Protein AF-0000000087626756 (afdb_homodimer)

Nearest PDB structures (foldseek):
  4aqb-assembly1_A-2  TM=9.350E-01  e=3.291E-19  Homo sapiens
  3dem-assembly1_A  TM=9.310E-01  e=1.906E-18  Homo sapiens
  1szb-assembly1_B  TM=9.102E-01  e=3.077E-18  Homo sapiens
  5ckm-assembly1_A-2  TM=9.139E-01  e=3.034E-17  Rattus norvegicus
  4lmf-assembly1_A  TM=8.811E-01  e=3.753E-17  Homo sapiens

Organism: Neolamprologus brichardi (NCBI:txid32507)

Structure (mmCIF, N/CA/C/O backbone):
data_AF-0000000087626756-model_v1
#
loop_
_entity.id
_entity.type
_entity.pdbx_description
1 polymer 'CUB domain-containing protein'
#
loop_
_atom_site.group_PDB
_atom_site.id
_ato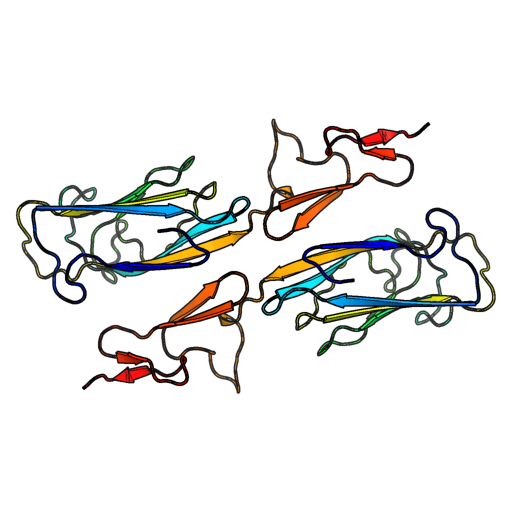m_site.type_symbol
_atom_site.label_atom_id
_atom_site.label_alt_id
_atom_site.label_comp_id
_atom_site.label_asym_id
_atom_site.label_entity_id
_atom_site.label_seq_id
_atom_site.pdbx_PDB_ins_code
_atom_site.Cartn_x
_atom_site.Cartn_y
_atom_site.Cartn_z
_atom_site.occupancy
_atom_site.B_iso_or_equiv
_atom_site.auth_seq_id
_atom_site.auth_comp_id
_atom_site.auth_asym_id
_atom_site.auth_atom_id
_atom_site.pdbx_PDB_model_num
ATOM 1 N N . MET A 1 1 ? 14.625 -13.992 -8.992 1 93.94 1 MET A N 1
ATOM 2 C CA . MET A 1 1 ? 13.867 -12.883 -9.57 1 93.94 1 MET A CA 1
ATOM 3 C C . MET A 1 1 ? 13.789 -11.711 -8.594 1 93.94 1 MET A C 1
ATOM 5 O O . MET A 1 1 ? 13.32 -11.867 -7.465 1 93.94 1 MET A O 1
ATOM 9 N N . THR A 1 2 ? 14.336 -10.602 -9.008 1 92.44 2 THR A N 1
ATOM 10 C CA . THR A 1 2 ? 14.406 -9.43 -8.141 1 92.44 2 THR A CA 1
ATOM 11 C C . THR A 1 2 ? 13.703 -8.234 -8.789 1 92.44 2 THR A C 1
ATOM 13 O O . THR A 1 2 ? 13.969 -7.914 -9.953 1 92.44 2 THR A O 1
ATOM 16 N N . GLY A 1 3 ? 12.766 -7.699 -8.047 1 93.06 3 GLY A N 1
ATOM 17 C CA . GLY A 1 3 ? 12.094 -6.523 -8.57 1 93.06 3 GLY A CA 1
ATOM 18 C C . GLY A 1 3 ? 10.766 -6.246 -7.895 1 93.06 3 GLY A C 1
ATOM 19 O O . GLY A 1 3 ? 10.359 -6.977 -6.988 1 93.06 3 GLY A O 1
ATOM 20 N N . LEU A 1 4 ? 10.086 -5.172 -8.359 1 93.81 4 LEU A N 1
ATOM 21 C CA . LEU A 1 4 ? 8.82 -4.75 -7.77 1 93.81 4 LEU A CA 1
ATOM 22 C C . LEU A 1 4 ? 7.691 -5.684 -8.18 1 93.81 4 LEU A C 1
ATOM 24 O O . LEU A 1 4 ? 6.672 -5.77 -7.488 1 93.81 4 LEU A O 1
ATOM 28 N N . TYR A 1 5 ? 7.922 -6.254 -9.367 1 96 5 TYR A N 1
ATOM 29 C CA . TYR A 1 5 ? 6.914 -7.176 -9.883 1 96 5 TYR A CA 1
ATOM 30 C C . TYR A 1 5 ? 7.516 -8.125 -10.914 1 96 5 TYR A C 1
ATOM 32 O O . TYR A 1 5 ? 8.633 -7.898 -11.391 1 96 5 TYR A O 1
ATOM 40 N N . GLY A 1 6 ? 6.758 -9.172 -11.18 1 96.12 6 GLY A N 1
ATOM 41 C CA . GLY A 1 6 ? 7.227 -10.117 -12.18 1 96.12 6 GLY A CA 1
ATOM 42 C C . GLY A 1 6 ? 6.258 -11.258 -12.422 1 96.12 6 GLY A C 1
ATOM 43 O O . GLY A 1 6 ? 5.176 -11.297 -11.828 1 96.12 6 GLY A O 1
ATOM 44 N N . THR A 1 7 ? 6.648 -12.086 -13.422 1 96.25 7 THR A N 1
ATOM 45 C CA . THR A 1 7 ? 5.836 -13.234 -13.805 1 96.25 7 THR A CA 1
ATOM 46 C C . THR A 1 7 ? 6.715 -14.445 -14.086 1 96.25 7 THR A C 1
ATOM 48 O O . THR A 1 7 ? 7.895 -14.305 -14.414 1 96.25 7 THR A O 1
ATOM 51 N N . PHE A 1 8 ? 6.18 -15.609 -13.836 1 97.5 8 PHE A N 1
ATOM 52 C CA . PHE A 1 8 ? 6.836 -16.844 -14.234 1 97.5 8 PHE A CA 1
ATOM 53 C C . PHE A 1 8 ? 5.809 -17.938 -14.492 1 97.5 8 PHE A C 1
ATOM 55 O O . PHE A 1 8 ? 4.652 -17.828 -14.07 1 97.5 8 PHE A O 1
ATOM 62 N N . THR A 1 9 ? 6.246 -18.969 -15.211 1 97.56 9 THR A N 1
ATOM 63 C CA . THR A 1 9 ? 5.355 -20.062 -15.594 1 97.56 9 THR A CA 1
ATOM 64 C C . THR A 1 9 ? 6.051 -21.406 -15.438 1 97.56 9 THR A C 1
ATOM 66 O O . THR A 1 9 ? 7.27 -21.469 -15.273 1 97.56 9 THR A O 1
ATOM 69 N N . SER A 1 10 ? 5.207 -22.453 -15.414 1 97.88 10 SER A N 1
ATOM 70 C CA . SER A 1 10 ? 5.793 -23.781 -15.508 1 97.88 10 SER A CA 1
ATOM 71 C C . SER A 1 10 ? 6.543 -23.969 -16.828 1 97.88 10 SER A C 1
ATOM 73 O O . SER A 1 10 ? 6.273 -23.266 -17.797 1 97.88 10 SER A O 1
ATOM 75 N N . PRO A 1 11 ? 7.461 -24.922 -16.797 1 97.5 11 PRO A N 1
ATOM 76 C CA . PRO A 1 11 ? 8.164 -25.203 -18.047 1 97.5 11 PRO A CA 1
ATOM 77 C C . PRO A 1 11 ? 7.223 -25.578 -19.188 1 97.5 11 PRO A C 1
ATOM 79 O O . PRO A 1 11 ? 6.293 -26.359 -19 1 97.5 11 PRO A O 1
ATOM 82 N N . ASN A 1 12 ? 7.391 -24.938 -20.438 1 96.56 12 ASN A N 1
ATOM 83 C CA . ASN A 1 12 ? 6.676 -25.234 -21.672 1 96.56 12 ASN A CA 1
ATOM 84 C C . ASN A 1 12 ? 5.285 -24.609 -21.672 1 96.56 12 ASN A C 1
ATOM 86 O O . ASN A 1 12 ? 4.543 -24.734 -22.656 1 96.56 12 ASN A O 1
ATOM 90 N N . PHE A 1 13 ? 4.918 -23.953 -20.703 1 95.94 13 PHE A N 1
ATOM 91 C CA . PHE A 1 13 ? 3.613 -23.312 -20.672 1 95.94 13 PHE A CA 1
ATOM 92 C C . PHE A 1 13 ? 3.379 -22.516 -21.953 1 95.94 13 PHE A C 1
ATOM 94 O O . PHE A 1 13 ? 4.266 -21.797 -22.422 1 95.94 13 PHE A O 1
ATOM 101 N N . PRO A 1 14 ? 2.262 -22.578 -22.547 1 94.62 14 PRO A N 1
ATOM 102 C CA . PRO A 1 14 ? 0.996 -23.141 -22.078 1 94.62 14 PRO A CA 1
ATOM 103 C C . PRO A 1 14 ? 0.812 -24.609 -22.469 1 94.62 14 PRO A C 1
ATOM 105 O O . PRO A 1 14 ? -0.29 -25.141 -22.359 1 94.62 14 PRO A O 1
ATOM 108 N N . GLN A 1 15 ? 1.819 -25.188 -23.047 1 95.56 15 GLN A N 1
ATOM 109 C CA . GLN A 1 15 ? 1.793 -26.625 -23.281 1 95.56 15 GLN A CA 1
ATOM 110 C C . GLN A 1 15 ? 1.987 -27.391 -21.984 1 95.56 15 GLN A C 1
ATOM 112 O O . GLN A 1 15 ? 2.443 -26.844 -20.984 1 95.56 15 GLN A O 1
ATOM 117 N N . PRO A 1 16 ? 1.603 -28.656 -21.969 1 96.69 16 PRO A N 1
ATOM 118 C CA . PRO A 1 16 ? 1.783 -29.438 -20.75 1 96.69 16 PRO A CA 1
ATOM 119 C C . PRO A 1 16 ? 3.23 -29.453 -20.25 1 96.69 16 PRO A C 1
ATOM 121 O O . PRO A 1 16 ? 4.156 -29.516 -21.062 1 96.69 16 PRO A O 1
ATOM 124 N N . TYR A 1 17 ? 3.418 -29.375 -18.953 1 97.56 17 TYR A N 1
ATOM 125 C CA . TYR A 1 17 ? 4.762 -29.391 -18.375 1 97.56 17 TYR A CA 1
ATOM 126 C C . TYR A 1 17 ? 5.348 -30.797 -18.406 1 97.56 17 TYR A C 1
ATOM 128 O O . TYR A 1 17 ? 4.613 -31.781 -18.344 1 97.56 17 TYR A O 1
ATOM 136 N N . PRO A 1 18 ? 6.742 -30.859 -18.453 1 96.94 18 PRO A N 1
ATOM 137 C CA . PRO A 1 18 ? 7.387 -32.188 -18.547 1 96.94 18 PRO A CA 1
ATOM 138 C C . PRO A 1 18 ? 7.434 -32.906 -17.203 1 96.94 18 PRO A C 1
ATOM 140 O O . PRO A 1 18 ? 7.168 -32.281 -16.156 1 96.94 18 PRO A O 1
ATOM 143 N N . ASP A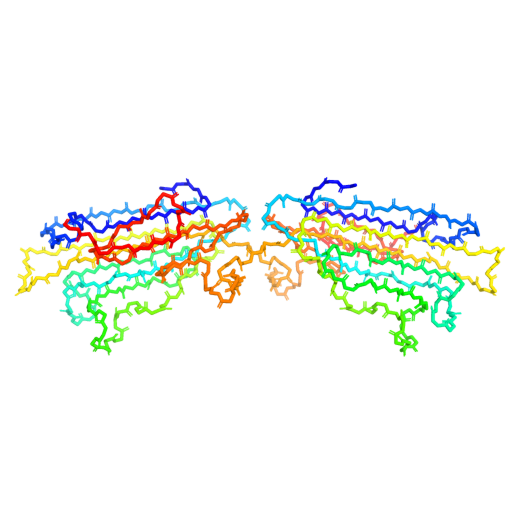 1 19 ? 7.812 -34.219 -17.234 1 96.44 19 ASP A N 1
ATOM 144 C CA . ASP A 1 19 ? 8.016 -35.031 -16.031 1 96.44 19 ASP A CA 1
ATOM 145 C C . ASP A 1 19 ? 9.391 -34.75 -15.422 1 96.44 19 ASP A C 1
ATOM 147 O O . ASP A 1 19 ? 10.266 -34.188 -16.078 1 96.44 19 ASP A O 1
ATOM 151 N N . ASN A 1 20 ? 9.5 -35.156 -14.164 1 97 20 ASN A N 1
ATOM 152 C CA . ASN A 1 20 ? 10.766 -35.156 -13.445 1 97 20 ASN A CA 1
ATOM 153 C C . ASN A 1 20 ? 11.383 -33.75 -13.43 1 97 20 ASN A C 1
ATOM 155 O O . ASN A 1 20 ? 12.555 -33.562 -13.781 1 97 20 ASN A O 1
ATOM 159 N N . GLN A 1 21 ? 10.578 -32.781 -13.148 1 97.5 21 GLN A N 1
ATOM 160 C CA . GLN A 1 21 ? 11.055 -31.406 -13.055 1 97.5 21 GLN A CA 1
ATOM 161 C C . GLN A 1 21 ? 11.273 -31 -11.602 1 97.5 21 GLN A C 1
ATOM 163 O O . GLN A 1 21 ? 10.57 -31.484 -10.703 1 97.5 21 GLN A O 1
ATOM 168 N N . HIS A 1 22 ? 12.234 -30.297 -11.32 1 98 22 HIS A N 1
ATOM 169 C CA . HIS A 1 22 ? 12.508 -29.562 -10.086 1 98 22 HIS A CA 1
ATOM 170 C C . HIS A 1 22 ? 13.016 -28.156 -10.375 1 98 22 HIS A C 1
ATOM 172 O O . HIS A 1 22 ? 14.188 -27.984 -10.719 1 98 22 HIS A O 1
ATOM 178 N N . VAL A 1 23 ? 12.188 -27.203 -10.242 1 98.38 23 VAL A N 1
ATOM 179 C CA . VAL A 1 23 ? 12.523 -25.812 -10.555 1 98.38 23 VAL A CA 1
ATOM 180 C C . VAL A 1 23 ? 12.219 -24.922 -9.352 1 98.38 23 VAL A C 1
ATOM 182 O O . VAL A 1 23 ? 11.188 -25.078 -8.695 1 98.38 23 VAL A O 1
ATOM 185 N N . VAL A 1 24 ? 13.062 -24 -9.07 1 98 24 VAL A N 1
ATOM 186 C CA . VAL A 1 24 ? 12.898 -23.109 -7.934 1 98 24 VAL A CA 1
ATOM 187 C C . VAL A 1 24 ? 12.969 -21.656 -8.406 1 98 24 VAL A C 1
ATOM 189 O O . VAL A 1 24 ? 13.859 -21.281 -9.172 1 98 24 VAL A O 1
ATOM 192 N N . TRP A 1 25 ? 11.992 -20.859 -8.039 1 98 25 TRP A N 1
ATOM 193 C CA . TRP A 1 25 ? 12.039 -19.406 -8.211 1 98 25 TRP A CA 1
ATOM 194 C C . TRP A 1 25 ? 12.227 -18.703 -6.871 1 98 25 TRP A C 1
ATOM 196 O O . TRP A 1 25 ? 11.398 -18.844 -5.969 1 98 25 TRP A O 1
ATOM 206 N N . ASN A 1 26 ? 13.273 -18.016 -6.742 1 97.56 26 ASN A N 1
ATOM 207 C CA . ASN A 1 2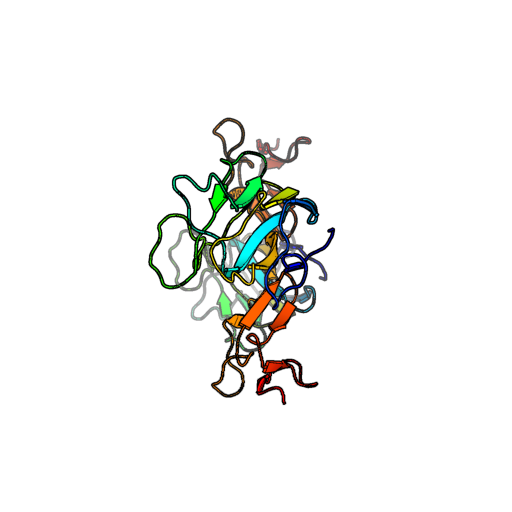6 ? 13.508 -17.188 -5.57 1 97.56 26 ASN A CA 1
ATOM 208 C C . ASN A 1 26 ? 13.156 -15.719 -5.848 1 97.56 26 ASN A C 1
ATOM 210 O O . ASN A 1 26 ? 13.812 -15.07 -6.66 1 97.56 26 ASN A O 1
ATOM 214 N N . ILE A 1 27 ? 12.148 -15.281 -5.121 1 97.56 27 ILE A N 1
ATOM 215 C CA . ILE A 1 27 ? 11.641 -13.93 -5.359 1 97.56 27 ILE A CA 1
ATOM 216 C C . ILE A 1 27 ? 12.133 -12.992 -4.262 1 97.56 27 ILE A C 1
ATOM 218 O O . ILE A 1 27 ? 12.031 -13.312 -3.074 1 97.56 27 ILE A O 1
ATOM 222 N N . THR A 1 28 ? 12.703 -11.891 -4.672 1 97 28 THR A N 1
ATOM 223 C CA . THR A 1 28 ? 13.141 -10.852 -3.744 1 97 28 THR A CA 1
ATOM 224 C C . THR A 1 28 ? 12.57 -9.492 -4.141 1 97 28 THR A C 1
ATOM 226 O O . THR A 1 28 ? 12.711 -9.062 -5.285 1 97 28 THR A O 1
ATOM 229 N N . VAL A 1 29 ? 11.883 -8.906 -3.201 1 96.62 29 VAL A N 1
ATOM 230 C CA . VAL A 1 29 ? 11.406 -7.535 -3.398 1 96.62 29 VAL A CA 1
ATOM 231 C C . VAL A 1 29 ? 12.172 -6.586 -2.479 1 96.62 29 VAL A C 1
ATOM 233 O O . VAL A 1 29 ? 12.984 -7.023 -1.661 1 96.62 29 VAL A O 1
ATOM 236 N N . PRO A 1 30 ? 12 -5.277 -2.619 1 95.06 30 PRO A N 1
ATOM 237 C CA . PRO A 1 30 ? 12.789 -4.332 -1.824 1 95.06 30 PRO A CA 1
ATOM 238 C C . PRO A 1 30 ? 12.516 -4.445 -0.327 1 95.06 30 PRO A C 1
ATOM 240 O O . PRO A 1 30 ? 11.422 -4.863 0.073 1 95.06 30 PRO A O 1
ATOM 243 N N . ASP A 1 31 ? 13.523 -4.031 0.401 1 94.88 31 ASP A N 1
ATOM 244 C CA . ASP A 1 31 ? 13.352 -3.996 1.85 1 94.88 31 ASP A CA 1
ATOM 245 C C . ASP A 1 31 ? 12.141 -3.145 2.238 1 94.88 31 ASP A C 1
ATOM 247 O O . ASP A 1 31 ? 11.867 -2.121 1.607 1 94.88 31 ASP A O 1
ATOM 251 N N . GLY A 1 32 ? 11.406 -3.557 3.33 1 94 32 GLY A N 1
ATOM 252 C CA . GLY A 1 32 ? 10.227 -2.834 3.762 1 94 32 GLY A CA 1
ATOM 253 C C . GLY A 1 32 ? 8.969 -3.26 3.027 1 94 32 GLY A C 1
ATOM 254 O O . GLY A 1 32 ? 7.887 -2.717 3.27 1 94 32 GLY A O 1
ATOM 255 N N . HIS A 1 33 ? 9.141 -4.211 2.123 1 95.81 33 HIS A N 1
ATOM 256 C CA . HIS A 1 33 ? 8.016 -4.758 1.369 1 95.81 33 HIS A CA 1
ATOM 257 C C . HIS A 1 33 ? 7.883 -6.258 1.594 1 95.81 33 HIS A C 1
ATOM 259 O O . HIS A 1 33 ? 8.805 -6.898 2.109 1 95.81 33 HIS A O 1
ATOM 265 N N . ARG A 1 34 ? 6.738 -6.684 1.229 1 95.31 34 ARG A N 1
ATOM 266 C CA . ARG A 1 34 ? 6.531 -8.125 1.199 1 95.31 34 ARG A CA 1
ATOM 267 C C . ARG A 1 34 ? 6.098 -8.594 -0.188 1 95.31 34 ARG A C 1
ATOM 269 O O . ARG A 1 34 ? 5.676 -7.777 -1.015 1 95.31 34 ARG A O 1
ATOM 276 N N . VAL A 1 35 ? 6.246 -9.875 -0.387 1 96.31 35 VAL A N 1
ATOM 277 C CA . VAL A 1 35 ? 5.91 -10.445 -1.684 1 96.31 35 VAL A CA 1
ATOM 278 C C . VAL A 1 35 ? 4.434 -10.844 -1.703 1 96.31 35 VAL A C 1
ATOM 280 O O . VAL A 1 35 ? 3.941 -11.477 -0.764 1 96.31 35 VAL A O 1
ATOM 283 N N . LYS A 1 36 ? 3.754 -10.414 -2.619 1 96.5 36 LYS A N 1
ATOM 284 C CA . LYS A 1 36 ? 2.398 -10.859 -2.934 1 96.5 36 LYS A CA 1
ATOM 285 C C . LYS A 1 36 ? 2.383 -11.758 -4.164 1 96.5 36 LYS A C 1
ATOM 287 O O . LYS A 1 36 ? 2.797 -11.344 -5.25 1 96.5 36 LYS A O 1
ATOM 292 N N . LEU A 1 37 ? 1.92 -12.961 -3.996 1 96.94 37 LEU A N 1
ATOM 293 C CA . LEU A 1 37 ? 1.947 -13.953 -5.066 1 96.94 37 LEU A CA 1
ATOM 294 C C . LEU A 1 37 ? 0.544 -14.469 -5.363 1 96.94 37 LEU A C 1
ATOM 296 O O . LEU A 1 37 ? -0.233 -14.734 -4.441 1 96.94 37 LEU A O 1
ATOM 300 N N . TYR A 1 38 ? 0.24 -14.648 -6.645 1 96.5 38 TYR A N 1
ATOM 301 C CA . TYR A 1 38 ? -1.032 -15.242 -7.039 1 96.5 38 TYR A CA 1
ATOM 302 C C . TYR A 1 38 ? -0.931 -15.883 -8.422 1 96.5 38 TYR A C 1
ATOM 304 O O . TYR A 1 38 ? 0.036 -15.648 -9.148 1 96.5 38 TYR A O 1
ATOM 312 N N . PHE A 1 39 ? -1.901 -16.734 -8.711 1 95.5 39 PHE A N 1
ATOM 313 C CA . PHE A 1 39 ? -1.891 -17.5 -9.961 1 95.5 39 PHE A CA 1
ATOM 314 C C . PHE A 1 39 ? -3.086 -17.125 -10.828 1 95.5 39 PHE A C 1
ATOM 316 O O . PHE A 1 39 ? -4.203 -16.969 -10.328 1 95.5 39 PHE A O 1
ATOM 323 N N . THR A 1 40 ? -2.803 -16.938 -12.125 1 93.44 40 THR A N 1
ATOM 324 C CA . THR A 1 40 ? -3.906 -16.656 -13.039 1 93.44 40 THR A CA 1
ATOM 325 C C . THR A 1 40 ? -4.309 -17.906 -13.812 1 93.44 40 THR A C 1
ATOM 327 O O . THR A 1 40 ? -5.375 -17.938 -14.43 1 93.44 40 THR A O 1
ATOM 330 N N . HIS A 1 41 ? -3.512 -18.844 -13.805 1 92.94 41 HIS A N 1
ATOM 331 C CA . HIS A 1 41 ? -3.764 -20.172 -14.383 1 92.94 41 HIS A CA 1
ATOM 332 C C . HIS A 1 41 ? -3.158 -21.266 -13.523 1 92.94 41 HIS A C 1
ATOM 334 O O . HIS A 1 41 ? -2.037 -21.141 -13.031 1 92.94 41 HIS A O 1
ATOM 340 N N . PHE A 1 42 ? -3.963 -22.344 -13.414 1 95.31 42 PHE A N 1
ATOM 341 C CA . PHE A 1 42 ? -3.447 -23.438 -12.594 1 95.31 42 PHE A CA 1
ATOM 342 C C . PHE A 1 42 ? -4.055 -24.766 -13.023 1 95.31 42 PHE A C 1
ATOM 344 O O . PHE A 1 42 ? -5.266 -24.969 -12.914 1 95.31 42 PHE A O 1
ATOM 351 N N . SER A 1 43 ? -3.254 -25.578 -13.531 1 94.56 43 SER A N 1
ATOM 352 C CA . SER A 1 43 ? -3.627 -26.922 -13.992 1 94.56 43 SER A CA 1
ATOM 353 C C . SER A 1 43 ? -2.525 -27.922 -13.695 1 94.56 43 SER A C 1
ATOM 355 O O . SER A 1 43 ? -1.569 -28.047 -14.469 1 94.56 43 SER A O 1
ATOM 357 N N . MET A 1 44 ? -2.674 -28.641 -12.586 1 95.44 44 MET A N 1
ATOM 358 C CA . MET A 1 44 ? -1.665 -29.609 -12.164 1 95.44 44 MET A CA 1
ATOM 359 C C . MET A 1 44 ? -2.312 -30.938 -11.789 1 95.44 44 MET A C 1
ATOM 361 O O . MET A 1 44 ? -3.496 -30.984 -11.453 1 95.44 44 MET A O 1
ATOM 365 N N . GLU A 1 45 ? -1.535 -31.938 -11.828 1 94.94 45 GLU A N 1
ATOM 366 C CA . GLU A 1 45 ? -2.047 -33.281 -11.484 1 94.94 45 GLU A CA 1
ATOM 367 C C . GLU A 1 45 ? -2.553 -33.312 -10.039 1 94.94 45 GLU A C 1
ATOM 369 O O . GLU A 1 45 ? -1.831 -32.938 -9.117 1 94.94 45 GLU A O 1
ATOM 374 N N . LEU A 1 46 ? -3.795 -33.719 -9.914 1 92.62 46 LEU A N 1
ATOM 375 C CA . LEU A 1 46 ? -4.391 -33.844 -8.586 1 92.62 46 LEU A CA 1
ATOM 376 C C . LEU A 1 46 ? -3.885 -35.094 -7.867 1 92.62 46 LEU A C 1
ATOM 378 O O . LEU A 1 46 ? -3.748 -36.156 -8.477 1 92.62 46 LEU A O 1
ATOM 382 N N . SER A 1 47 ? -3.617 -34.969 -6.637 1 92.62 47 SER A N 1
ATOM 383 C CA . SER A 1 47 ? -3.283 -36.094 -5.789 1 92.62 47 SER A CA 1
ATOM 384 C C . SER A 1 47 ? -3.562 -35.812 -4.32 1 92.62 47 SER A C 1
ATOM 386 O O . SER A 1 47 ? -3.67 -34.625 -3.93 1 92.62 47 SER A O 1
ATOM 388 N N . ASP A 1 48 ? -3.74 -36.812 -3.598 1 91.75 48 ASP A N 1
ATOM 389 C CA . ASP A 1 48 ? -3.928 -36.656 -2.162 1 91.75 48 ASP A CA 1
ATOM 390 C C . ASP A 1 48 ? -2.713 -35.969 -1.531 1 91.75 48 ASP A C 1
ATOM 392 O O . ASP A 1 48 ? -1.579 -36.406 -1.732 1 91.75 48 ASP A O 1
ATOM 396 N N . GLN A 1 49 ? -2.955 -34.812 -0.894 1 91.94 49 GLN A N 1
ATOM 397 C CA . GLN A 1 49 ? -1.934 -34.062 -0.193 1 91.94 49 GLN A CA 1
ATOM 398 C C . GLN A 1 49 ? -0.854 -33.562 -1.155 1 91.94 49 GLN A C 1
ATOM 400 O O . GLN A 1 49 ? 0.273 -33.281 -0.742 1 91.94 49 GLN A O 1
ATOM 405 N N . CYS A 1 50 ? -1.229 -33.625 -2.451 1 94.56 50 CYS A N 1
ATOM 406 C CA . CYS A 1 50 ? -0.302 -33.156 -3.477 1 94.56 50 CYS A CA 1
ATOM 407 C C . CYS A 1 50 ? 1.033 -33.875 -3.377 1 94.56 50 CYS A C 1
ATOM 409 O O . CYS A 1 50 ? 2.088 -33.25 -3.326 1 94.56 50 CYS A O 1
ATOM 411 N N . GLU A 1 51 ? 0.973 -35.219 -3.484 1 93.75 51 GLU A N 1
ATOM 412 C CA . GLU A 1 51 ? 2.158 -36.062 -3.348 1 93.75 51 GLU A CA 1
ATOM 413 C C . GLU A 1 51 ? 2.842 -36.281 -4.695 1 93.75 51 GLU A C 1
ATOM 415 O O . GLU A 1 51 ? 4.012 -36.656 -4.75 1 93.75 51 GLU A O 1
ATOM 420 N N . TYR A 1 52 ? 2.133 -36.062 -5.777 1 95.25 52 TYR A N 1
ATOM 421 C CA . TYR A 1 52 ? 2.695 -36.25 -7.109 1 95.25 52 TYR A CA 1
ATOM 422 C C . TYR A 1 52 ? 3.26 -34.938 -7.637 1 95.25 52 TYR A C 1
ATOM 424 O O . TYR A 1 52 ? 4.328 -34.5 -7.207 1 95.25 52 TYR A O 1
ATOM 432 N N . ASP A 1 53 ? 2.555 -34.281 -8.484 1 97 53 ASP A N 1
ATOM 433 C CA . ASP A 1 53 ? 2.986 -32.969 -8.945 1 97 53 ASP A CA 1
ATOM 434 C C . ASP A 1 53 ? 2.455 -31.859 -8.031 1 97 53 ASP A C 1
ATOM 436 O O . ASP A 1 53 ? 1.304 -31.906 -7.598 1 97 53 ASP A O 1
ATOM 440 N N . TYR A 1 54 ? 3.416 -30.891 -7.734 1 97.06 54 TYR A N 1
ATOM 441 C CA . TYR A 1 54 ? 2.936 -29.828 -6.859 1 97.06 54 TYR A CA 1
ATOM 442 C C . TYR A 1 54 ? 3.773 -28.562 -7.023 1 97.06 54 TYR A C 1
ATOM 444 O O . TYR A 1 54 ? 4.875 -28.609 -7.574 1 97.06 54 TYR A O 1
ATOM 452 N N . ILE A 1 55 ? 3.172 -27.516 -6.555 1 97.06 55 ILE A N 1
ATOM 453 C CA . ILE A 1 55 ? 3.881 -26.281 -6.281 1 97.06 55 ILE A CA 1
ATOM 454 C C . ILE A 1 55 ? 3.939 -26.031 -4.773 1 97.06 55 ILE A C 1
ATOM 456 O O . ILE A 1 55 ? 2.955 -26.25 -4.066 1 97.06 55 ILE A O 1
ATOM 460 N N . GLN A 1 56 ? 5.07 -25.688 -4.398 1 96.69 56 GLN A N 1
ATOM 461 C CA . GLN A 1 56 ? 5.27 -25.359 -2.988 1 96.69 56 GLN A CA 1
ATOM 462 C C . GLN A 1 56 ? 5.738 -23.922 -2.82 1 96.69 56 GLN A C 1
ATOM 464 O O . GLN A 1 56 ? 6.641 -23.469 -3.529 1 96.69 56 GLN A O 1
ATOM 469 N N . VAL A 1 57 ? 5.105 -23.219 -1.898 1 97.06 57 VAL A N 1
ATOM 470 C CA . VAL A 1 57 ? 5.453 -21.828 -1.641 1 97.06 57 VAL A CA 1
ATOM 471 C C . VAL A 1 57 ? 6.047 -21.688 -0.241 1 97.06 57 VAL A C 1
ATOM 473 O O . VAL A 1 57 ? 5.406 -22.047 0.75 1 97.06 57 VAL A O 1
ATOM 476 N N . LEU A 1 58 ? 7.227 -21.281 -0.231 1 96.19 58 LEU A N 1
ATOM 477 C CA . LEU A 1 58 ? 7.941 -21.078 1.023 1 96.19 58 LEU A CA 1
ATOM 478 C C . LEU A 1 58 ? 8.086 -19.578 1.326 1 96.19 58 LEU A C 1
ATOM 480 O O . LEU A 1 58 ? 8.844 -18.875 0.657 1 96.19 58 LEU A O 1
ATOM 484 N N . ALA A 1 59 ? 7.281 -19.109 2.197 1 88.69 59 ALA A N 1
ATOM 485 C CA . ALA A 1 59 ? 7.367 -17.719 2.652 1 88.69 59 ALA A CA 1
ATOM 486 C C . ALA A 1 59 ? 7.953 -17.641 4.059 1 88.69 59 ALA A C 1
ATOM 488 O O . ALA A 1 59 ? 7.387 -18.203 5.004 1 88.69 59 ALA A O 1
ATOM 489 N N . GLU A 1 60 ? 9.109 -17.031 4.105 1 78.25 60 GLU A N 1
ATOM 490 C CA . GLU A 1 60 ? 9.781 -16.969 5.395 1 78.25 60 GLU A CA 1
ATOM 491 C C . GLU A 1 60 ? 8.828 -16.516 6.496 1 78.25 60 GLU A C 1
ATOM 493 O O 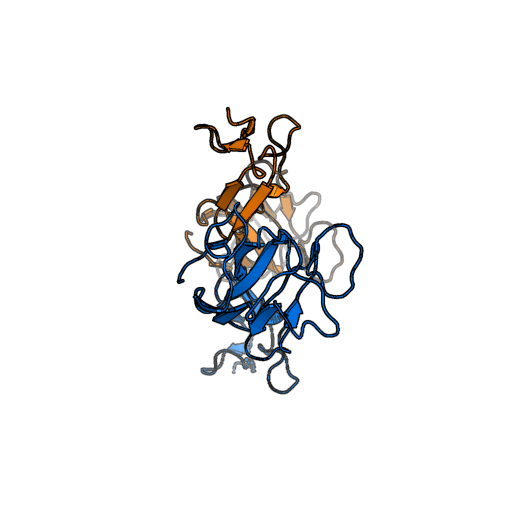. GLU A 1 60 ? 8.109 -15.523 6.328 1 78.25 60 GLU A O 1
ATOM 498 N N . GLY A 1 61 ? 8.844 -17.25 7.645 1 76.75 61 GLY A N 1
ATOM 499 C CA . GLY A 1 61 ? 8.031 -16.891 8.789 1 76.75 61 GLY A CA 1
ATOM 500 C C . GLY A 1 61 ? 6.617 -17.438 8.719 1 76.75 61 GLY A C 1
ATOM 501 O O . GLY A 1 61 ? 5.859 -17.328 9.688 1 76.75 61 GLY A O 1
ATOM 502 N N . ASN A 1 62 ? 6.242 -17.984 7.531 1 84.12 62 ASN A N 1
ATOM 503 C CA . ASN A 1 62 ? 4.898 -18.516 7.336 1 84.12 62 ASN A CA 1
ATOM 504 C C . ASN A 1 62 ? 4.91 -20.016 7.102 1 84.12 62 ASN A C 1
ATOM 506 O O . ASN A 1 62 ? 5.969 -20.609 6.859 1 84.12 62 ASN A O 1
ATOM 510 N N . GLU A 1 63 ? 3.73 -20.531 7.234 1 86.5 63 GLU A N 1
ATOM 511 C CA . GLU A 1 63 ? 3.605 -21.938 6.902 1 86.5 63 GLU A CA 1
ATOM 512 C C . GLU A 1 63 ? 3.809 -22.172 5.41 1 86.5 63 GLU A C 1
ATOM 514 O O . GLU A 1 63 ? 3.424 -21.344 4.586 1 86.5 63 GLU A O 1
ATOM 519 N N . THR A 1 64 ? 4.41 -23.281 5.242 1 91.62 64 THR A N 1
ATOM 520 C CA . THR A 1 64 ? 4.621 -23.688 3.854 1 91.62 64 THR A CA 1
ATOM 521 C C . THR A 1 64 ? 3.312 -24.125 3.211 1 91.62 64 THR A C 1
ATOM 523 O O . THR A 1 64 ? 2.539 -24.875 3.82 1 91.62 64 THR A O 1
ATOM 526 N N . LEU A 1 65 ? 3.043 -23.594 2.033 1 93.94 65 LEU A N 1
ATOM 527 C CA . LEU A 1 65 ? 1.834 -23.969 1.306 1 93.94 65 LEU A CA 1
ATOM 528 C C . LEU A 1 65 ? 2.164 -24.891 0.135 1 93.94 65 LEU A C 1
ATOM 530 O O . LEU A 1 65 ? 3.211 -24.734 -0.501 1 93.94 65 LEU A O 1
ATOM 534 N N . ARG A 1 66 ? 1.285 -25.828 -0.126 1 94.69 66 ARG A N 1
ATOM 535 C CA . ARG A 1 66 ? 1.427 -26.75 -1.25 1 94.69 66 ARG A CA 1
ATOM 536 C C . ARG A 1 66 ? 0.141 -26.812 -2.068 1 94.69 66 ARG A C 1
ATOM 538 O O . ARG A 1 66 ? -0.955 -26.891 -1.507 1 94.69 66 ARG A O 1
ATOM 545 N N . PHE A 1 67 ? 0.276 -26.719 -3.369 1 96.19 67 PHE A N 1
ATOM 546 C CA . PHE A 1 67 ? -0.91 -26.703 -4.215 1 96.19 67 PHE A CA 1
ATOM 547 C C . PHE A 1 67 ? -0.811 -27.734 -5.324 1 96.19 67 PHE A C 1
ATOM 549 O O . PHE A 1 67 ? 0.28 -28.016 -5.828 1 96.19 67 PHE A O 1
ATOM 556 N N . CYS A 1 68 ? -1.858 -28.297 -5.715 1 96 68 CYS A N 1
ATOM 557 C CA . CYS A 1 68 ? -2.051 -29.172 -6.875 1 96 68 CYS A CA 1
ATOM 558 C C . CYS A 1 68 ? -3.5 -29.141 -7.344 1 96 68 CYS A C 1
ATOM 560 O O . CYS A 1 68 ? -4.324 -28.422 -6.777 1 96 68 CYS A O 1
ATOM 562 N N . GLY A 1 69 ? -3.727 -29.688 -8.484 1 93.88 69 GLY A N 1
ATOM 563 C CA . GLY A 1 69 ? -5.09 -29.766 -8.984 1 93.88 69 GLY A CA 1
ATOM 564 C C . GLY A 1 69 ? -5.387 -28.766 -10.07 1 93.88 69 GLY A C 1
ATOM 565 O O . GLY A 1 69 ? -4.469 -28.172 -10.648 1 93.88 69 GLY A O 1
ATOM 566 N N . GLU A 1 70 ? -6.645 -28.688 -10.461 1 90.12 70 GLU A N 1
ATOM 567 C CA . GLU A 1 70 ? -7.066 -27.797 -11.539 1 90.12 70 GLU A CA 1
ATOM 568 C C . GLU A 1 70 ? -8.117 -26.812 -11.062 1 90.12 70 GLU A C 1
ATOM 570 O O . GLU A 1 70 ? -8.984 -27.156 -10.25 1 90.12 70 GLU A O 1
ATOM 575 N N . GLU A 1 71 ? -7.926 -25.734 -11.656 1 80.81 71 GLU A N 1
ATOM 576 C CA . GLU A 1 71 ? -8.875 -24.672 -11.312 1 80.81 71 GLU A CA 1
ATOM 577 C C . GLU A 1 71 ? -10.297 -25.062 -11.734 1 80.81 71 GLU A C 1
ATOM 579 O O . GLU A 1 71 ? -10.484 -25.703 -12.758 1 80.81 71 GLU A O 1
ATOM 584 N N . GLY A 1 72 ? -11.297 -24.734 -11.055 1 71.31 72 GLY A N 1
ATOM 585 C CA . GLY A 1 72 ? -12.68 -24.984 -11.414 1 71.31 72 GLY A CA 1
ATOM 586 C C . GLY A 1 72 ? -13.25 -26.234 -10.742 1 71.31 72 GLY A C 1
ATOM 587 O O . GLY A 1 72 ? -14.469 -26.391 -10.656 1 71.31 72 GLY A O 1
ATOM 588 N N . LYS A 1 73 ? -12.414 -27.219 -10.359 1 69.5 73 LYS A N 1
ATOM 589 C CA . LYS A 1 73 ? -12.922 -28.469 -9.789 1 69.5 73 LYS A CA 1
ATOM 590 C C . LYS A 1 73 ? -13.008 -28.375 -8.266 1 69.5 73 LYS A C 1
ATOM 592 O O . LYS A 1 73 ? -13.305 -29.375 -7.605 1 69.5 73 LYS A O 1
ATOM 597 N N . ASN A 1 74 ? -13.086 -27.281 -7.734 1 65.5 74 ASN A N 1
ATOM 598 C CA . ASN A 1 74 ? -13.289 -26.984 -6.32 1 65.5 74 ASN A CA 1
ATOM 599 C C . ASN A 1 74 ? -12.398 -27.844 -5.43 1 65.5 74 ASN A C 1
ATOM 601 O O . ASN A 1 74 ? -12.852 -28.375 -4.414 1 65.5 74 ASN A O 1
ATOM 605 N N . HIS A 1 75 ? -11.32 -28.141 -5.793 1 73.88 75 HIS A N 1
ATOM 606 C CA . HIS A 1 75 ? -10.391 -28.844 -4.914 1 73.88 75 HIS A CA 1
ATOM 607 C C . HIS A 1 75 ? -9.758 -27.891 -3.908 1 73.88 75 HIS A C 1
ATOM 609 O O . HIS A 1 75 ? -9.344 -26.781 -4.27 1 73.88 75 HIS A O 1
ATOM 615 N N . GLU A 1 76 ? -9.703 -28.328 -2.648 1 76.5 76 GLU A N 1
ATOM 616 C CA . GLU A 1 76 ? -9.148 -27.5 -1.572 1 76.5 76 GLU A CA 1
ATOM 617 C C . GLU A 1 76 ? -7.66 -27.234 -1.792 1 76.5 76 GLU A C 1
ATOM 619 O O . GLU A 1 76 ? -7.121 -26.25 -1.277 1 76.5 76 GLU A O 1
ATOM 624 N N . SER A 1 77 ? -7.059 -28.094 -2.65 1 86.44 77 SER A N 1
ATOM 625 C CA . SER A 1 77 ? -5.613 -28.016 -2.816 1 86.44 77 SER A CA 1
ATOM 626 C C . SER A 1 77 ? -5.23 -27.062 -3.945 1 86.44 77 SER A C 1
ATOM 628 O O . SER A 1 77 ? -4.047 -26.859 -4.219 1 86.44 77 SER A O 1
ATOM 630 N N . THR A 1 78 ? -6.156 -26.453 -4.621 1 90.19 78 THR A N 1
ATOM 631 C CA . THR A 1 78 ? -5.887 -25.5 -5.691 1 90.19 78 THR A CA 1
ATOM 632 C C . THR A 1 78 ? -5.758 -24.078 -5.137 1 90.19 78 THR A C 1
ATOM 634 O O . THR A 1 78 ? -6.426 -23.734 -4.16 1 90.19 78 THR A O 1
ATOM 637 N N . PRO A 1 79 ? -4.848 -23.297 -5.645 1 89.44 79 PRO A N 1
ATOM 638 C CA . PRO A 1 79 ? -4.715 -21.938 -5.117 1 89.44 79 PRO A CA 1
ATOM 639 C C . PRO A 1 79 ? -5.926 -21.062 -5.438 1 89.44 79 PRO A C 1
ATOM 641 O O . PRO A 1 79 ? -6.254 -20.156 -4.676 1 89.44 79 PRO A O 1
ATOM 644 N N . ARG A 1 80 ? -6.734 -21.328 -6.484 1 81.19 80 ARG A N 1
ATOM 645 C CA . ARG A 1 80 ? -7.895 -20.531 -6.883 1 81.19 80 ARG A CA 1
ATOM 646 C C . ARG A 1 80 ? -7.551 -19.047 -6.922 1 81.19 80 ARG A C 1
ATOM 648 O O . ARG A 1 80 ? -6.547 -18.656 -7.516 1 81.19 80 ARG A O 1
ATOM 655 N N . ASN A 1 81 ? -8.359 -18.234 -6.289 1 83.38 81 ASN A N 1
ATOM 656 C CA . ASN A 1 81 ? -8.133 -16.781 -6.227 1 83.38 81 ASN A CA 1
ATOM 657 C C . ASN A 1 81 ? -7.379 -16.391 -4.961 1 83.38 81 ASN A C 1
ATOM 659 O O . ASN A 1 81 ? -7.559 -15.289 -4.441 1 83.38 81 ASN A O 1
ATOM 663 N N . THR A 1 82 ? -6.5 -17.328 -4.562 1 89.88 82 THR A N 1
ATOM 664 C CA . THR A 1 82 ? -5.785 -17.094 -3.309 1 89.88 82 THR A CA 1
ATOM 665 C C . THR A 1 82 ? -4.629 -16.125 -3.514 1 89.88 82 THR A C 1
ATOM 667 O O . THR A 1 82 ? -3.896 -16.219 -4.5 1 89.88 82 THR A O 1
ATOM 670 N N . ILE A 1 83 ? -4.527 -15.211 -2.586 1 93.81 83 ILE A N 1
ATOM 671 C CA . ILE A 1 83 ? -3.383 -14.312 -2.51 1 93.81 83 ILE A CA 1
ATOM 672 C C . ILE A 1 83 ? -2.434 -14.773 -1.409 1 93.81 83 ILE A C 1
ATOM 674 O O . ILE A 1 83 ? -2.85 -14.984 -0.266 1 93.81 83 ILE A O 1
ATOM 678 N N . ILE A 1 84 ? -1.238 -15 -1.81 1 95 84 ILE A N 1
ATOM 679 C CA . ILE A 1 84 ? -0.242 -15.453 -0.845 1 95 84 ILE A CA 1
ATOM 680 C C . ILE A 1 84 ? 0.708 -14.312 -0.508 1 95 84 ILE A C 1
ATOM 682 O O . ILE A 1 84 ? 1.331 -13.727 -1.4 1 95 84 ILE A O 1
ATOM 686 N N . LEU A 1 85 ? 0.828 -14.062 0.775 1 95.31 85 LEU A N 1
ATOM 687 C CA . LEU A 1 85 ? 1.694 -12.977 1.223 1 95.31 85 LEU A CA 1
ATOM 688 C C . LEU A 1 85 ? 2.863 -13.516 2.039 1 95.31 85 LEU A C 1
ATOM 690 O O . LEU A 1 85 ? 2.689 -14.422 2.854 1 95.31 85 LEU A O 1
ATOM 694 N N . SER A 1 86 ? 4.023 -12.977 1.802 1 95.94 86 SER A N 1
ATOM 695 C CA . SER A 1 86 ? 5.172 -13.32 2.641 1 95.94 86 SER A CA 1
ATOM 696 C C . SER A 1 86 ? 5.234 -12.422 3.875 1 95.94 86 SER A C 1
ATOM 698 O O . SER A 1 86 ? 4.527 -11.414 3.953 1 95.94 86 SER A O 1
ATOM 700 N N . ALA A 1 87 ? 6.035 -12.828 4.832 1 91.75 87 ALA A N 1
ATOM 701 C CA . ALA A 1 87 ? 6.227 -12.008 6.023 1 91.75 87 ALA A CA 1
ATOM 702 C C . ALA A 1 87 ? 7.18 -10.844 5.742 1 91.75 87 ALA A C 1
ATOM 704 O O . ALA A 1 87 ? 7.008 -9.75 6.281 1 91.75 87 ALA A O 1
ATOM 705 N N . ARG A 1 88 ? 8.18 -11.156 4.961 1 92.06 88 ARG A N 1
ATOM 706 C CA . ARG A 1 88 ? 9.195 -10.172 4.594 1 92.06 88 ARG A CA 1
ATOM 707 C C . ARG A 1 88 ? 9.445 -10.18 3.088 1 92.06 88 ARG A C 1
ATOM 709 O O . ARG A 1 88 ? 8.539 -10.477 2.305 1 92.06 88 ARG A O 1
ATOM 716 N N . ASN A 1 89 ? 10.656 -9.742 2.711 1 95.94 89 ASN A N 1
ATOM 717 C CA . ASN A 1 89 ? 10.836 -9.398 1.303 1 95.94 89 ASN A CA 1
ATOM 718 C C . ASN A 1 89 ? 11.297 -10.609 0.492 1 95.94 89 ASN A C 1
ATOM 720 O O . ASN A 1 89 ? 11.805 -10.453 -0.623 1 95.94 89 ASN A O 1
ATOM 724 N N . LEU A 1 90 ? 11.156 -11.812 1.046 1 96.69 90 LEU A N 1
ATOM 725 C CA . LEU A 1 90 ? 11.633 -13.008 0.358 1 96.69 90 LEU A CA 1
ATOM 726 C C . LEU A 1 90 ? 10.523 -14.055 0.252 1 96.69 90 LEU A C 1
ATOM 728 O O . LEU A 1 90 ? 9.734 -14.227 1.186 1 96.69 90 LEU A O 1
ATOM 732 N N . MET A 1 91 ? 10.484 -14.773 -0.854 1 97.06 91 MET A N 1
ATOM 733 C CA . MET A 1 91 ? 9.586 -15.906 -1.079 1 97.06 91 MET A CA 1
ATOM 734 C C . MET A 1 91 ? 10.18 -16.875 -2.104 1 97.06 91 MET A C 1
ATOM 736 O O . MET A 1 91 ? 10.766 -16.438 -3.098 1 97.06 91 MET A O 1
ATOM 740 N N . SER A 1 92 ? 10.062 -18.094 -1.818 1 97.5 92 SER A N 1
ATOM 741 C CA . SER A 1 92 ? 10.523 -19.109 -2.771 1 97.5 92 SER A CA 1
ATOM 742 C C . SER A 1 92 ? 9.367 -19.969 -3.258 1 97.5 92 SER A C 1
ATOM 744 O O . SER A 1 92 ? 8.5 -20.359 -2.471 1 97.5 92 SER A O 1
ATOM 746 N N . VAL A 1 93 ? 9.359 -20.219 -4.52 1 97.88 93 VAL A N 1
ATOM 747 C CA . VAL A 1 93 ? 8.359 -21.094 -5.121 1 97.88 93 VAL A CA 1
ATOM 748 C C . VAL A 1 93 ? 9.047 -22.297 -5.758 1 97.88 93 VAL A C 1
ATOM 750 O O . VAL A 1 93 ? 9.977 -22.156 -6.551 1 97.88 93 VAL A O 1
ATOM 753 N N . VAL A 1 94 ? 8.602 -23.453 -5.402 1 98.06 94 VAL A N 1
ATOM 754 C CA . VAL A 1 94 ? 9.195 -24.688 -5.914 1 98.06 94 VAL A CA 1
ATOM 755 C C . VAL A 1 94 ? 8.156 -25.453 -6.738 1 98.06 94 VAL A C 1
ATOM 757 O O . VAL A 1 94 ? 7.035 -25.672 -6.277 1 98.06 94 VAL A O 1
ATOM 760 N N . PHE A 1 95 ? 8.555 -25.828 -7.934 1 98.56 95 PHE A N 1
ATOM 761 C CA . PHE A 1 95 ? 7.762 -26.719 -8.773 1 98.56 95 PHE A CA 1
ATOM 762 C C . PHE A 1 95 ? 8.422 -28.078 -8.883 1 98.56 95 PHE A C 1
ATOM 764 O O . PHE A 1 95 ? 9.602 -28.188 -9.203 1 98.56 95 PHE A O 1
ATOM 771 N N . ARG A 1 96 ? 7.547 -29.062 -8.633 1 97.88 96 ARG A N 1
ATOM 772 C CA . ARG A 1 96 ? 8.023 -30.438 -8.758 1 97.88 96 ARG A CA 1
ATOM 773 C C . ARG A 1 96 ? 7.023 -31.297 -9.531 1 97.88 96 ARG A C 1
ATOM 775 O O . ARG A 1 96 ? 5.82 -31.25 -9.266 1 97.88 96 ARG A O 1
ATOM 782 N N . SER A 1 97 ? 7.539 -31.953 -10.516 1 97.44 97 SER A N 1
ATOM 783 C CA . SER A 1 97 ? 6.738 -32.969 -11.18 1 97.44 97 SER A CA 1
ATOM 784 C C . SER A 1 97 ? 7.379 -34.344 -11.039 1 97.44 97 SER A C 1
ATOM 786 O O . SER A 1 97 ? 8.602 -34.5 -11.094 1 97.44 97 SER A O 1
ATOM 788 N N . ASP A 1 98 ? 6.566 -35.375 -10.883 1 95.94 98 ASP A N 1
ATOM 789 C CA . ASP A 1 98 ? 7.086 -36.719 -10.695 1 95.94 98 ASP A CA 1
ATOM 790 C C . ASP A 1 98 ? 7.328 -37.406 -12.039 1 95.94 98 ASP A C 1
ATOM 792 O O . ASP A 1 98 ? 7.508 -36.75 -13.055 1 95.94 98 ASP A O 1
ATOM 796 N N . TYR A 1 99 ? 7.387 -38.812 -12.117 1 93.56 99 TYR A N 1
ATOM 797 C CA . TYR A 1 99 ? 7.883 -39.562 -13.266 1 93.56 99 TYR A CA 1
ATOM 798 C C . TYR A 1 99 ? 6.801 -39.719 -14.328 1 93.56 99 TYR A C 1
ATOM 800 O O . TYR A 1 99 ? 7.09 -40.125 -15.461 1 93.56 99 TYR A O 1
ATOM 808 N N . SER A 1 100 ? 5.508 -39.406 -14.039 1 89.56 100 SER A N 1
ATOM 809 C CA . SER A 1 100 ? 4.48 -39.594 -15.062 1 89.56 100 SER A CA 1
ATOM 810 C C . SER A 1 100 ? 3.264 -38.719 -14.773 1 89.56 100 SER A C 1
ATOM 812 O O . SER A 1 100 ? 3.031 -38.312 -13.625 1 89.56 100 SER A O 1
ATOM 814 N N . ASN A 1 101 ? 2.572 -38.344 -15.828 1 83.75 101 ASN A N 1
ATOM 815 C CA . ASN A 1 101 ? 1.283 -37.656 -15.734 1 83.75 101 ASN A CA 1
ATOM 816 C C . ASN A 1 101 ? 0.184 -38.438 -16.438 1 83.75 101 ASN A C 1
ATOM 818 O O . ASN A 1 101 ? 0.363 -38.875 -17.578 1 83.75 101 ASN A O 1
ATOM 822 N N . GLU A 1 102 ? -0.833 -38.75 -15.727 1 81.94 102 GLU A N 1
ATOM 823 C CA . GLU A 1 102 ? -1.938 -39.5 -16.312 1 81.94 102 GLU A CA 1
ATOM 824 C C . GLU A 1 102 ? -2.791 -38.594 -17.219 1 81.94 102 GLU A C 1
ATOM 826 O O . GLU A 1 102 ? -3.637 -39.094 -17.969 1 81.94 102 GLU A O 1
ATOM 831 N N . GLY A 1 103 ? -2.648 -37.312 -17.141 1 89.38 103 GLY A N 1
ATOM 832 C CA . GLY A 1 103 ? -3.439 -36.375 -17.922 1 89.38 103 GLY A CA 1
ATOM 833 C C . GLY A 1 103 ? -2.611 -35.281 -18.531 1 89.38 103 GLY A C 1
ATOM 834 O O . GLY A 1 103 ? -1.379 -35.312 -18.484 1 89.38 103 GLY A O 1
ATOM 835 N N . ARG A 1 104 ? -3.346 -34.438 -19.297 1 92.38 104 ARG A N 1
ATOM 836 C CA . ARG A 1 104 ? -2.723 -33.25 -19.906 1 92.38 104 ARG A CA 1
ATOM 837 C C . ARG A 1 104 ? -2.865 -32.031 -19 1 92.38 104 ARG A C 1
ATOM 839 O O . ARG A 1 104 ? -3.938 -31.422 -18.938 1 92.38 104 ARG A O 1
ATOM 846 N N . PHE A 1 105 ? -1.876 -31.75 -18.344 1 95.44 105 PHE A N 1
ATOM 847 C CA . PHE A 1 105 ? -1.86 -30.609 -17.438 1 95.44 105 PHE A CA 1
ATOM 848 C C . PHE A 1 105 ? -0.939 -29.516 -17.969 1 95.44 105 PHE A C 1
ATOM 850 O O . PHE A 1 105 ? 0.232 -29.766 -18.266 1 95.44 105 PHE A O 1
ATOM 857 N N . THR A 1 106 ? -1.415 -28.266 -18 1 94.88 106 THR A N 1
ATOM 858 C CA . THR A 1 106 ? -0.706 -27.203 -18.688 1 94.88 106 THR A CA 1
ATOM 859 C C . THR A 1 106 ? 0.143 -26.391 -17.719 1 94.88 106 THR A C 1
ATOM 861 O O . THR A 1 106 ? 0.879 -25.5 -18.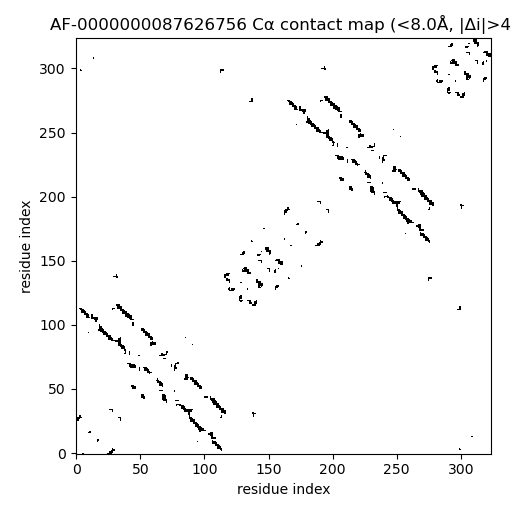125 1 94.88 106 THR A O 1
ATOM 864 N N . GLY A 1 107 ? 0.06 -26.719 -16.484 1 96.19 107 GLY A N 1
ATOM 865 C CA . GLY A 1 107 ? 0.917 -26.062 -15.516 1 96.19 107 GLY A CA 1
ATOM 866 C C . GLY A 1 107 ? 0.282 -24.828 -14.906 1 96.19 107 GLY A C 1
ATOM 867 O O . GLY A 1 107 ? -0.869 -24.859 -14.469 1 96.19 107 GLY A O 1
ATOM 868 N N . PHE A 1 108 ? 1.129 -23.797 -14.758 1 96.75 108 PHE A N 1
ATOM 869 C CA . PHE A 1 108 ? 0.63 -22.609 -14.055 1 96.75 108 PHE A CA 1
ATOM 870 C C . PHE A 1 108 ? 1.268 -21.344 -14.609 1 96.75 108 PHE A C 1
ATOM 872 O O . PHE A 1 108 ? 2.289 -21.406 -15.297 1 96.75 108 PHE A O 1
ATOM 879 N N . GLN A 1 109 ? 0.589 -20.266 -14.398 1 96.5 109 GLN A N 1
ATOM 880 C CA . GLN A 1 109 ? 1.093 -18.922 -14.594 1 96.5 109 GLN A CA 1
ATOM 881 C C . GLN A 1 109 ? 0.944 -18.094 -13.32 1 96.5 109 GLN A C 1
ATOM 883 O O . GLN A 1 109 ? -0.16 -17.953 -12.789 1 96.5 109 GLN A O 1
ATOM 888 N N . ALA A 1 110 ? 2.068 -17.562 -12.844 1 97.06 110 ALA A N 1
ATOM 889 C CA . ALA A 1 110 ? 2.078 -16.875 -11.562 1 97.06 110 ALA A CA 1
ATOM 890 C C . ALA A 1 110 ? 2.582 -15.438 -11.719 1 97.06 110 ALA A C 1
ATOM 892 O O . ALA A 1 110 ? 3.406 -15.156 -12.594 1 97.06 110 ALA A O 1
ATOM 893 N N . PHE A 1 111 ? 2.057 -14.594 -10.883 1 96.81 111 PHE A N 1
ATOM 894 C CA . PHE A 1 111 ? 2.479 -13.195 -10.812 1 96.81 111 PHE A CA 1
ATOM 895 C C . PHE A 1 111 ? 2.84 -12.82 -9.383 1 96.81 111 PHE A C 1
ATOM 897 O O . PHE A 1 111 ? 2.172 -13.234 -8.43 1 96.81 111 PHE A O 1
ATOM 904 N N . TYR A 1 112 ? 3.896 -12.023 -9.25 1 97.56 112 TYR A N 1
ATOM 905 C CA . TYR A 1 112 ? 4.184 -11.469 -7.934 1 97.56 112 TYR A CA 1
ATOM 906 C C . TYR A 1 112 ? 4.336 -9.953 -8 1 97.56 112 TYR A C 1
ATOM 908 O O . TYR A 1 112 ? 4.727 -9.406 -9.039 1 97.56 112 TYR A O 1
ATOM 916 N N . THR A 1 113 ? 4.016 -9.289 -6.934 1 96.94 113 THR A N 1
ATOM 917 C CA . THR A 1 113 ? 4.211 -7.855 -6.758 1 96.94 113 THR A CA 1
ATOM 918 C C . THR A 1 113 ? 4.719 -7.547 -5.352 1 96.94 113 THR A C 1
ATOM 920 O O . THR A 1 113 ? 4.566 -8.359 -4.438 1 96.94 113 THR A O 1
ATOM 923 N N . SER A 1 114 ? 5.32 -6.387 -5.262 1 95.94 114 SER A N 1
ATOM 924 C CA . SER A 1 114 ? 5.73 -5.887 -3.955 1 95.94 114 SER A CA 1
ATOM 925 C C . SER A 1 114 ? 4.586 -5.16 -3.258 1 95.94 114 SER A C 1
ATOM 927 O O . SER A 1 114 ? 3.846 -4.406 -3.893 1 95.94 114 SER A O 1
ATOM 929 N N . GLU A 1 115 ? 4.441 -5.473 -2.014 1 94.88 115 GLU A N 1
ATOM 930 C CA . GLU A 1 115 ? 3.451 -4.785 -1.189 1 94.88 115 GLU A CA 1
ATOM 931 C C . GLU A 1 115 ? 4.102 -4.141 0.031 1 94.88 115 GLU A C 1
ATOM 933 O O . GLU A 1 115 ? 4.934 -4.762 0.697 1 94.88 115 GLU A O 1
ATOM 938 N N . ASP A 1 116 ? 3.723 -2.914 0.253 1 95.12 116 ASP A N 1
ATOM 939 C CA . ASP A 1 116 ? 4.297 -2.246 1.417 1 95.12 116 ASP A CA 1
ATOM 940 C C . ASP A 1 116 ? 3.867 -2.932 2.711 1 95.12 116 ASP A C 1
ATOM 942 O O . ASP A 1 116 ? 2.703 -3.312 2.863 1 95.12 116 ASP A O 1
ATOM 946 N N . ILE A 1 117 ? 4.793 -3.006 3.641 1 94 117 ILE A N 1
ATOM 947 C CA . ILE A 1 117 ? 4.48 -3.449 4.996 1 94 117 ILE A CA 1
ATOM 948 C C . ILE A 1 117 ? 4.145 -2.242 5.867 1 94 117 ILE A C 1
ATOM 950 O O . ILE A 1 117 ? 4.891 -1.261 5.895 1 94 117 ILE A O 1
ATOM 954 N N . ASN A 1 118 ? 2.982 -2.352 6.547 1 94.44 118 ASN A N 1
ATOM 955 C CA . ASN A 1 118 ? 2.674 -1.315 7.523 1 94.44 118 ASN A CA 1
ATOM 956 C C . ASN A 1 118 ? 3.266 -1.645 8.891 1 94.44 118 ASN A C 1
ATOM 958 O O . ASN A 1 118 ? 2.619 -2.299 9.711 1 94.44 118 ASN A O 1
ATOM 962 N N . GLU A 1 119 ? 4.383 -1.163 9.188 1 93.88 119 GLU A N 1
ATOM 963 C CA . GLU A 1 119 ? 5.133 -1.463 10.398 1 93.88 119 GLU A CA 1
ATOM 964 C C . GLU A 1 119 ? 4.41 -0.944 11.641 1 93.88 119 GLU A C 1
ATOM 966 O O . GLU A 1 119 ? 4.66 -1.413 12.758 1 93.88 119 GLU A O 1
ATOM 971 N N . CYS A 1 120 ? 3.527 -0.015 11.406 1 94.56 120 CYS A N 1
ATOM 972 C CA . CYS A 1 120 ? 2.824 0.592 12.523 1 94.56 120 CYS A CA 1
ATOM 973 C C . CYS A 1 120 ? 1.8 -0.37 13.117 1 94.56 120 CYS A C 1
ATOM 975 O O . CYS A 1 120 ? 1.312 -0.162 14.227 1 94.56 120 CYS A O 1
ATOM 977 N N . LEU A 1 121 ? 1.455 -1.37 12.359 1 92.88 121 LEU A N 1
ATOM 978 C CA . LEU A 1 121 ? 0.5 -2.365 12.836 1 92.88 121 LEU A CA 1
ATOM 979 C C . LEU A 1 121 ? 1.218 -3.52 13.523 1 92.88 121 LEU A C 1
ATOM 981 O O . LEU A 1 121 ? 0.574 -4.406 14.094 1 92.88 121 LEU A O 1
ATOM 985 N N . SER A 1 122 ? 2.479 -3.514 13.398 1 87.31 122 SER A N 1
ATOM 986 C CA . SER A 1 122 ? 3.262 -4.59 13.992 1 87.31 122 SER A CA 1
ATOM 987 C C . SER A 1 122 ? 3.557 -4.316 15.461 1 87.31 122 SER A C 1
ATOM 989 O O . SER A 1 122 ? 3.451 -3.176 15.914 1 87.31 122 SER A O 1
ATOM 991 N N . LYS A 1 123 ? 3.795 -5.391 16.234 1 85.56 123 LYS A N 1
ATOM 992 C CA . LYS A 1 123 ? 4.195 -5.281 17.641 1 85.56 123 LYS A CA 1
ATOM 993 C C . LYS A 1 123 ? 5.613 -5.801 17.844 1 85.56 123 LYS A C 1
ATOM 995 O O . LYS A 1 123 ? 6.031 -6.758 17.188 1 85.56 123 LYS A O 1
ATOM 1000 N N . VAL A 1 124 ? 6.336 -5.059 18.5 1 77.81 124 VAL A N 1
ATOM 1001 C CA . VAL A 1 124 ? 7.66 -5.5 18.922 1 77.81 124 VAL A CA 1
ATOM 1002 C C . VAL A 1 124 ? 7.641 -5.848 20.406 1 77.81 124 VAL A C 1
ATOM 1004 O O . VAL A 1 124 ? 7.469 -4.965 21.25 1 77.81 124 VAL A O 1
ATOM 1007 N N . GLU A 1 125 ? 7.805 -7.168 20.641 1 80.56 125 GLU A N 1
ATOM 1008 C CA . GLU A 1 125 ? 7.777 -7.664 22.016 1 80.56 125 GLU A CA 1
ATOM 1009 C C . GLU A 1 125 ? 6.492 -7.25 22.719 1 80.56 125 GLU A C 1
ATOM 1011 O O . GLU A 1 125 ? 6.531 -6.75 23.844 1 80.56 125 GLU A O 1
ATOM 1016 N N . GLY A 1 126 ? 5.367 -7.281 21.953 1 82.38 126 GLY A N 1
ATOM 1017 C CA . GLY A 1 126 ? 4.051 -7.043 22.531 1 82.38 126 GLY A CA 1
ATOM 1018 C C . GLY A 1 126 ? 3.678 -5.574 22.594 1 82.38 126 GLY A C 1
ATOM 1019 O O . GLY A 1 126 ? 2.564 -5.227 22.984 1 82.38 126 GLY A O 1
ATOM 1020 N N . GLU A 1 127 ? 4.609 -4.715 22.266 1 86.62 127 GLU A N 1
ATOM 1021 C CA . GLU A 1 127 ? 4.352 -3.277 22.297 1 86.62 127 GLU A CA 1
ATOM 1022 C C . GLU A 1 127 ? 4.332 -2.688 20.891 1 86.62 127 GLU A C 1
ATOM 1024 O O . GLU A 1 127 ? 4.914 -3.256 19.953 1 86.62 127 GLU A O 1
ATOM 1029 N N . ARG A 1 128 ? 3.676 -1.496 20.797 1 88.69 128 ARG A N 1
ATOM 1030 C CA . ARG A 1 128 ? 3.689 -0.776 19.531 1 88.69 128 ARG A CA 1
ATOM 1031 C C . ARG A 1 128 ? 5.109 -0.387 19.141 1 88.69 128 ARG A C 1
ATOM 1033 O O . ARG A 1 128 ? 5.969 -0.187 20 1 88.69 128 ARG A O 1
ATOM 1040 N N . VAL A 1 129 ? 5.344 -0.287 17.953 1 93.94 129 VAL A N 1
ATOM 1041 C CA . VAL A 1 129 ? 6.688 -0.016 17.438 1 93.94 129 VAL A CA 1
ATOM 1042 C C . VAL A 1 129 ? 7.117 1.394 17.844 1 93.94 129 VAL A C 1
ATOM 1044 O O . VAL A 1 129 ? 8.312 1.682 17.938 1 93.94 129 VAL A O 1
ATOM 1047 N N . CYS A 1 130 ? 6.176 2.316 18.031 1 95.25 130 CYS A N 1
ATOM 1048 C CA . CYS A 1 130 ? 6.461 3.678 18.469 1 95.25 130 CYS A CA 1
ATOM 1049 C C . CYS A 1 130 ? 5.734 3.996 19.766 1 95.25 130 CYS A C 1
ATOM 1051 O O . CYS A 1 130 ? 4.59 3.584 19.969 1 95.25 130 CYS A O 1
ATOM 1053 N N . ASP A 1 131 ? 6.293 4.801 20.625 1 93.38 131 ASP A N 1
ATOM 1054 C CA . ASP A 1 131 ? 5.68 5.211 21.875 1 93.38 131 ASP A CA 1
ATOM 1055 C C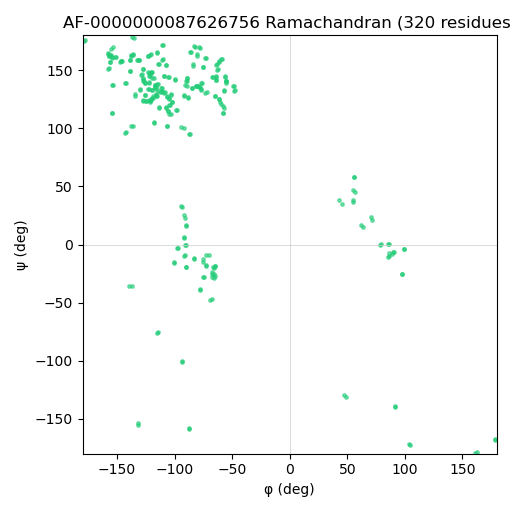 . ASP A 1 131 ? 4.461 6.098 21.641 1 93.38 131 ASP A C 1
ATOM 1057 O O . ASP A 1 131 ? 3.422 5.926 22.281 1 93.38 131 ASP A O 1
ATOM 1061 N N . HIS A 1 132 ? 4.578 7.109 20.75 1 94.19 132 HIS A N 1
ATOM 1062 C CA . HIS A 1 132 ? 3.508 8.086 20.562 1 94.19 132 HIS A CA 1
ATOM 1063 C C . HIS A 1 132 ? 2.91 7.988 19.156 1 94.19 132 HIS A C 1
ATOM 1065 O O . HIS A 1 132 ? 1.909 7.297 18.953 1 94.19 132 HIS A O 1
ATOM 1071 N N . PHE A 1 133 ? 3.619 8.516 18.141 1 94.31 133 PHE A N 1
ATOM 1072 C CA . PHE A 1 133 ? 3.064 8.5 16.797 1 94.31 133 PHE A CA 1
ATOM 1073 C C . PHE A 1 133 ? 3.91 7.629 15.875 1 94.31 133 PHE A C 1
ATOM 1075 O O . PHE A 1 133 ? 5.129 7.793 15.805 1 94.31 133 PHE A O 1
ATOM 1082 N N . CYS A 1 134 ? 3.268 6.723 15.211 1 95.94 134 CYS A N 1
ATOM 1083 C CA . CYS A 1 134 ? 3.893 5.906 14.172 1 95.94 134 CYS A CA 1
ATOM 1084 C C . CYS A 1 134 ? 3.43 6.336 12.789 1 95.94 134 CYS A C 1
ATOM 1086 O O . CYS A 1 134 ? 2.229 6.434 12.531 1 95.94 134 CYS A O 1
ATOM 1088 N N . HIS A 1 135 ? 4.387 6.609 11.875 1 95.12 135 HIS A N 1
ATOM 1089 C CA . HIS A 1 135 ? 4.074 7.055 10.523 1 95.12 135 HIS A CA 1
ATOM 1090 C C . HIS A 1 135 ? 4.582 6.059 9.484 1 95.12 135 HIS A C 1
ATOM 1092 O O . HIS A 1 135 ? 5.785 5.977 9.234 1 95.12 135 HIS A O 1
ATOM 1098 N N . ASN A 1 136 ? 3.66 5.34 8.953 1 95.44 136 ASN A N 1
ATOM 1099 C CA . ASN A 1 136 ? 4.016 4.391 7.898 1 95.44 136 ASN A CA 1
ATOM 1100 C C . ASN A 1 136 ? 4.156 5.082 6.547 1 95.44 136 ASN A C 1
ATOM 1102 O O . ASN A 1 136 ? 3.342 5.938 6.191 1 95.44 136 ASN A O 1
ATOM 1106 N N . TYR A 1 137 ? 5.184 4.742 5.797 1 93.62 137 TYR A N 1
ATOM 1107 C CA . TYR A 1 137 ? 5.344 5.133 4.398 1 93.62 137 TYR A CA 1
ATOM 1108 C C . TYR A 1 137 ? 5.828 3.955 3.559 1 93.62 137 TYR A C 1
ATOM 1110 O O . TYR A 1 137 ? 6.246 2.928 4.098 1 93.62 137 TYR A O 1
ATOM 1118 N N . ILE A 1 138 ? 5.699 4.051 2.27 1 93.31 138 ILE A N 1
ATOM 1119 C CA . ILE A 1 138 ? 6.113 2.965 1.387 1 93.31 138 ILE A CA 1
ATOM 1120 C C . ILE A 1 138 ? 7.59 2.654 1.606 1 93.31 138 ILE A C 1
ATOM 1122 O O . ILE A 1 138 ? 8.453 3.496 1.34 1 93.31 138 ILE A O 1
ATOM 1126 N N . GLY A 1 139 ? 7.879 1.465 2.129 1 92.62 139 GLY A N 1
ATOM 1127 C CA . GLY A 1 139 ? 9.25 1.018 2.312 1 92.62 139 GLY A CA 1
ATOM 1128 C C . GLY A 1 139 ? 9.75 1.2 3.732 1 92.62 139 GLY A C 1
ATOM 1129 O O . GLY A 1 139 ? 10.875 0.812 4.051 1 92.62 139 GLY A O 1
ATOM 1130 N N . GLY A 1 140 ? 8.82 1.849 4.578 1 93.56 140 GLY A N 1
ATOM 1131 C CA . GLY A 1 140 ? 9.32 2.031 5.93 1 93.56 140 GLY A CA 1
ATOM 1132 C C . GLY A 1 140 ? 8.352 2.771 6.836 1 93.56 140 GLY A C 1
ATOM 1133 O O . GLY A 1 140 ? 7.152 2.82 6.559 1 93.56 140 GLY A O 1
ATOM 1134 N N . TYR A 1 141 ? 8.961 3.191 8.055 1 94.69 141 TYR A N 1
ATOM 1135 C CA . TYR A 1 141 ? 8.195 3.943 9.039 1 94.69 141 TYR A CA 1
ATOM 1136 C C . TYR A 1 141 ? 9.109 4.797 9.906 1 94.69 141 TYR A C 1
ATOM 1138 O O . TYR A 1 141 ? 10.336 4.629 9.883 1 94.69 141 TYR A O 1
ATOM 1146 N N . TYR A 1 142 ? 8.57 5.758 10.539 1 95.06 142 TYR A N 1
ATOM 1147 C CA . TYR A 1 142 ? 9.312 6.527 11.531 1 95.06 142 TYR A CA 1
ATOM 1148 C C . TYR A 1 142 ? 8.391 6.98 12.664 1 95.06 142 TYR A C 1
ATOM 1150 O O . TYR A 1 142 ? 7.168 6.973 12.523 1 95.06 142 TYR A O 1
ATOM 1158 N N . CYS A 1 143 ? 9 7.273 13.797 1 96 143 CYS A N 1
ATOM 1159 C CA . CYS A 1 143 ? 8.258 7.664 14.984 1 96 143 CYS A CA 1
ATOM 1160 C C . CYS A 1 143 ? 8.453 9.141 15.297 1 96 143 CYS A C 1
ATOM 1162 O O . CYS A 1 143 ? 9.523 9.695 15.039 1 96 143 CYS A O 1
ATOM 1164 N N . THR A 1 144 ? 7.406 9.75 15.797 1 94.75 144 THR A N 1
ATOM 1165 C CA . THR A 1 144 ? 7.504 11.094 16.359 1 94.75 144 THR A CA 1
ATOM 1166 C C . THR A 1 144 ? 6.832 11.148 17.734 1 94.75 144 THR A C 1
ATOM 1168 O O . THR A 1 144 ? 6.086 10.234 18.109 1 94.75 144 THR A O 1
ATOM 1171 N N . CYS A 1 145 ? 7.211 12.125 18.516 1 94.94 145 CYS A N 1
ATOM 1172 C CA . CYS A 1 145 ? 6.668 12.266 19.859 1 94.94 145 CYS A CA 1
ATOM 1173 C C . CYS A 1 145 ? 5.703 13.445 19.938 1 94.94 145 CYS A C 1
ATOM 1175 O O . CYS A 1 145 ? 5.77 14.359 19.125 1 94.94 145 CYS A O 1
ATOM 1177 N N . ARG A 1 146 ? 4.801 13.328 20.891 1 91.62 146 ARG A N 1
ATOM 1178 C CA . ARG A 1 146 ? 3.922 14.453 21.219 1 91.62 146 ARG A CA 1
ATOM 1179 C C . ARG A 1 146 ? 4.73 15.68 21.641 1 91.62 146 ARG A C 1
ATOM 1181 O O . ARG A 1 146 ? 5.902 15.555 22 1 91.62 146 ARG A O 1
ATOM 1188 N N . GLN A 1 147 ? 3.98 16.812 21.5 1 86.69 147 GLN A N 1
ATOM 1189 C CA . GLN A 1 147 ? 4.629 18.031 21.953 1 86.69 147 GLN A CA 1
ATOM 1190 C C . GLN A 1 147 ? 5.094 17.906 23.406 1 86.69 147 GLN A C 1
ATOM 1192 O O . GLN A 1 147 ? 4.363 17.406 24.25 1 86.69 147 GLN A O 1
ATOM 1197 N N . GLY A 1 148 ? 6.301 18.469 23.656 1 87.88 148 GLY A N 1
ATOM 1198 C CA . GLY A 1 148 ? 6.84 18.422 25.016 1 87.88 148 GLY A CA 1
ATOM 1199 C C . GLY A 1 148 ? 7.668 17.188 25.281 1 87.88 148 GLY A C 1
ATOM 1200 O O . GLY A 1 148 ? 8.258 17.047 26.359 1 87.88 148 GLY A O 1
ATOM 1201 N N . TYR A 1 149 ? 7.684 16.297 24.359 1 93.5 149 TYR A N 1
ATOM 1202 C CA . TYR A 1 149 ? 8.469 15.07 24.5 1 93.5 149 TYR A CA 1
ATOM 1203 C C . TYR A 1 149 ? 9.602 15.031 23.484 1 93.5 149 TYR A C 1
ATOM 1205 O O . TYR A 1 149 ? 9.523 15.672 22.438 1 93.5 149 TYR A O 1
ATOM 1213 N N . LEU A 1 150 ? 10.641 14.281 23.828 1 93.19 150 LEU A N 1
ATOM 1214 C CA . LEU A 1 150 ? 11.797 14.133 22.938 1 93.19 150 LEU A CA 1
ATOM 1215 C C . LEU A 1 150 ? 11.953 12.695 22.484 1 93.19 150 LEU A C 1
ATOM 1217 O O . LEU A 1 150 ? 11.875 11.766 23.297 1 93.19 150 LEU A O 1
ATOM 1221 N N . LEU A 1 151 ? 12.172 12.586 21.188 1 93.5 151 LEU A N 1
ATOM 1222 C CA . LEU A 1 151 ? 12.406 11.258 20.641 1 93.5 151 LEU A CA 1
ATOM 1223 C C . LEU A 1 151 ? 13.82 10.781 20.953 1 93.5 151 LEU A C 1
ATOM 1225 O O . LEU A 1 151 ? 14.797 11.492 20.688 1 93.5 151 LEU A O 1
ATOM 1229 N N . HIS A 1 152 ? 13.938 9.609 21.391 1 93.25 152 HIS A N 1
ATOM 1230 C CA . HIS A 1 152 ? 15.234 9.078 21.766 1 93.25 152 HIS A CA 1
ATOM 1231 C C . HIS A 1 152 ? 16 8.547 20.562 1 93.25 152 HIS A C 1
ATOM 1233 O O . HIS A 1 152 ? 15.43 8.414 19.469 1 93.25 152 HIS A O 1
ATOM 1239 N N . ASP A 1 153 ? 17.219 8.227 20.734 1 91.62 153 ASP A N 1
ATOM 1240 C CA . ASP A 1 153 ? 18.141 7.785 19.688 1 91.62 153 ASP A CA 1
ATOM 1241 C C . ASP A 1 153 ? 17.688 6.449 19.094 1 91.62 153 ASP A C 1
ATOM 1243 O O . ASP A 1 153 ? 18 6.137 17.938 1 91.62 153 ASP A O 1
ATOM 1247 N N . ASN A 1 154 ? 16.969 5.691 19.938 1 89.62 154 ASN A N 1
ATOM 1248 C CA . ASN A 1 154 ? 16.469 4.414 19.438 1 89.62 154 ASN A CA 1
ATOM 1249 C C . ASN A 1 154 ? 15.367 4.602 18.406 1 89.62 154 ASN A C 1
ATOM 1251 O O . ASN A 1 154 ? 14.867 3.629 17.844 1 89.62 154 ASN A O 1
ATOM 1255 N N . ARG A 1 155 ? 14.93 5.836 18.281 1 91.12 155 ARG A N 1
ATOM 1256 C CA . ARG A 1 155 ? 13.984 6.262 17.25 1 91.12 155 ARG A CA 1
ATOM 1257 C C . ARG A 1 155 ? 12.594 5.691 17.5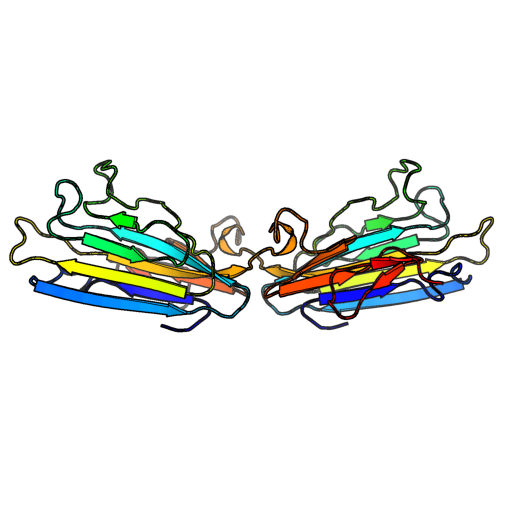31 1 91.12 155 ARG A C 1
ATOM 1259 O O . ARG A 1 155 ? 11.812 5.492 16.594 1 91.12 155 ARG A O 1
ATOM 1266 N N . ARG A 1 156 ? 12.281 5.348 18.781 1 93 156 ARG A N 1
ATOM 1267 C CA . ARG A 1 156 ? 10.969 4.777 19.094 1 93 156 ARG A CA 1
ATOM 1268 C C . ARG A 1 156 ? 10.43 5.344 20.406 1 93 156 ARG A C 1
ATOM 1270 O O . ARG A 1 156 ? 9.234 5.617 20.516 1 93 156 ARG A O 1
ATOM 1277 N N . SER A 1 157 ? 11.289 5.574 21.328 1 94.06 157 SER A N 1
ATOM 1278 C CA . SER A 1 157 ? 10.891 5.961 22.688 1 94.06 157 SER A CA 1
ATOM 1279 C C . SER A 1 157 ? 10.766 7.477 22.812 1 94.06 157 SER A C 1
ATOM 1281 O O . SER A 1 157 ? 11.562 8.219 22.234 1 94.06 157 SER A O 1
ATOM 1283 N N . CYS A 1 158 ? 9.773 7.918 23.609 1 95.62 158 CYS A N 1
ATOM 1284 C CA . CYS A 1 158 ? 9.555 9.328 23.906 1 95.62 158 CYS A CA 1
ATOM 1285 C C . CYS A 1 158 ? 9.648 9.602 25.406 1 95.62 158 CYS A C 1
ATOM 1287 O O . CYS A 1 158 ? 9.031 8.891 26.203 1 95.62 158 CYS A O 1
ATOM 1289 N N . THR A 1 159 ? 10.469 10.484 25.719 1 93.94 159 THR A N 1
ATOM 1290 C CA . THR A 1 159 ? 10.547 10.906 27.109 1 93.94 159 THR A CA 1
ATOM 1291 C C . THR A 1 159 ? 10.227 12.391 27.25 1 93.94 159 THR A C 1
ATOM 1293 O O . THR A 1 159 ? 10.438 13.164 26.312 1 93.94 159 THR A O 1
ATOM 1296 N N . ALA A 1 160 ? 9.617 12.719 28.453 1 89.56 160 ALA A N 1
ATOM 1297 C CA . ALA A 1 160 ? 9.258 14.109 28.703 1 89.56 160 ALA A CA 1
ATOM 1298 C C . ALA A 1 160 ? 10.484 15.016 28.609 1 89.56 160 ALA A C 1
ATOM 1300 O O . ALA A 1 160 ? 11.555 14.672 29.109 1 89.56 160 ALA A O 1
ATOM 1301 N N . GLY A 1 161 ? 10.453 15.961 27.672 1 74.31 161 GLY A N 1
ATOM 1302 C CA . GLY A 1 161 ? 11.531 16.938 27.578 1 74.31 161 GLY A CA 1
ATOM 1303 C C . GLY A 1 161 ? 11.609 17.844 28.781 1 74.31 161 GLY A C 1
ATOM 1304 O O . GLY A 1 161 ? 10.594 18.141 29.406 1 74.31 161 GLY A O 1
ATOM 1305 N N . VAL A 1 162 ? 12.82 17.875 29.297 1 53.94 162 VAL A N 1
ATOM 1306 C CA . VAL A 1 162 ? 13.078 18.875 30.312 1 53.94 162 VAL A CA 1
ATOM 1307 C C . VAL A 1 162 ? 13.141 20.266 29.672 1 53.94 162 VAL A C 1
ATOM 1309 O O . VAL A 1 162 ? 13.555 20.406 28.531 1 53.94 162 VAL A O 1
ATOM 1312 N N . MET B 1 1 ? 7.582 20.703 -1.442 1 93.56 1 MET B N 1
ATOM 1313 C CA . MET B 1 1 ? 8.07 19.516 -0.747 1 93.56 1 MET B CA 1
ATOM 1314 C C . MET B 1 1 ? 7.906 18.266 -1.613 1 93.56 1 MET B C 1
ATOM 1316 O O . MET B 1 1 ? 6.793 17.938 -2.023 1 93.56 1 MET B O 1
ATOM 1320 N N . THR B 1 2 ? 9.016 17.672 -1.939 1 92.56 2 THR B N 1
ATOM 1321 C CA . THR B 1 2 ? 9.008 16.516 -2.826 1 92.56 2 THR B CA 1
ATOM 1322 C C . THR B 1 2 ? 9.625 15.297 -2.135 1 92.56 2 THR B C 1
ATOM 1324 O O . THR B 1 2 ? 10.727 15.375 -1.594 1 92.56 2 THR B O 1
ATOM 1327 N N . GLY B 1 3 ? 8.836 14.25 -2.109 1 93.06 3 GLY B N 1
ATOM 1328 C CA . GLY B 1 3 ? 9.367 13.031 -1.519 1 93.06 3 GLY B CA 1
ATOM 1329 C C . GLY B 1 3 ? 8.281 12.031 -1.146 1 93.06 3 GLY B C 1
ATOM 1330 O O . GLY B 1 3 ? 7.098 12.289 -1.353 1 93.06 3 GLY B O 1
ATOM 1331 N N . LEU B 1 4 ? 8.719 10.891 -0.573 1 94.12 4 LEU B N 1
ATOM 1332 C CA . LEU B 1 4 ? 7.805 9.812 -0.217 1 94.12 4 LEU B CA 1
ATOM 1333 C C . LEU B 1 4 ? 7.012 10.164 1.036 1 94.12 4 LEU B C 1
ATOM 1335 O O . LEU B 1 4 ? 5.93 9.625 1.263 1 94.12 4 LEU B O 1
ATOM 1339 N N . TYR B 1 5 ? 7.684 10.992 1.83 1 96.19 5 TYR B N 1
ATOM 1340 C CA . TYR B 1 5 ? 7.039 11.422 3.066 1 96.19 5 TYR B CA 1
ATOM 1341 C C . TYR B 1 5 ? 7.641 12.727 3.576 1 96.19 5 TYR B C 1
ATOM 1343 O O . TYR B 1 5 ? 8.703 13.148 3.107 1 96.19 5 TYR B O 1
ATOM 1351 N N . GLY B 1 6 ? 6.91 13.344 4.488 1 96.31 6 GLY B N 1
ATOM 1352 C CA . GLY B 1 6 ? 7.422 14.578 5.066 1 96.31 6 GLY B CA 1
ATOM 1353 C C . GLY B 1 6 ? 6.516 15.156 6.133 1 96.31 6 GLY B C 1
ATOM 1354 O O . GLY B 1 6 ? 5.492 14.562 6.477 1 96.31 6 GLY B O 1
ATOM 1355 N N . THR B 1 7 ? 7.027 16.25 6.734 1 96.44 7 THR B N 1
ATOM 1356 C CA . THR B 1 7 ? 6.305 16.938 7.797 1 96.44 7 THR B CA 1
ATOM 1357 C C . THR B 1 7 ? 6.426 18.453 7.637 1 96.44 7 THR B C 1
ATOM 1359 O O . THR B 1 7 ? 7.375 18.938 7.027 1 96.44 7 THR B O 1
ATOM 1362 N N . PHE B 1 8 ? 5.406 19.156 8.062 1 97.62 8 PHE B N 1
ATOM 1363 C CA . PHE B 1 8 ? 5.473 20.609 8.148 1 97.62 8 PHE B CA 1
ATOM 1364 C C . PHE B 1 8 ? 4.559 21.125 9.258 1 97.62 8 PHE B C 1
ATOM 1366 O O . PHE B 1 8 ? 3.682 20.406 9.734 1 97.62 8 PHE B O 1
ATOM 1373 N N . THR B 1 9 ? 4.824 22.359 9.672 1 97.62 9 THR B N 1
ATOM 1374 C CA . THR B 1 9 ? 4.082 22.969 10.773 1 97.62 9 THR B CA 1
ATOM 1375 C C . THR B 1 9 ? 3.736 24.422 10.461 1 97.62 9 THR B C 1
ATOM 1377 O O . THR B 1 9 ? 4.277 25 9.523 1 97.62 9 THR B O 1
ATOM 1380 N N . SER B 1 10 ? 2.764 24.922 11.234 1 97.94 10 SER B N 1
ATOM 1381 C CA . SER B 1 10 ? 2.539 26.359 11.172 1 97.94 10 SER B CA 1
ATOM 1382 C C . SER B 1 10 ? 3.777 27.141 11.617 1 97.94 10 SER B C 1
ATOM 1384 O O . SER B 1 10 ? 4.625 26.609 12.336 1 97.94 10 SER B O 1
ATOM 1386 N N . PRO B 1 11 ? 3.83 28.391 11.156 1 97.5 11 PRO B N 1
ATOM 1387 C CA . PRO B 1 11 ? 4.957 29.203 11.609 1 97.5 11 PRO B CA 1
ATOM 1388 C C . PRO B 1 11 ? 5.039 29.312 13.125 1 97.5 11 PRO B C 1
ATOM 1390 O O . PRO B 1 11 ? 4.02 29.516 13.789 1 97.5 11 PRO B O 1
ATOM 1393 N N . ASN B 1 12 ? 6.281 29.109 13.758 1 96.62 12 ASN B N 1
ATOM 1394 C CA . ASN B 1 12 ? 6.59 29.281 15.172 1 96.62 12 ASN B CA 1
ATOM 1395 C C . ASN B 1 12 ? 6.105 28.094 16 1 96.62 12 ASN B C 1
ATOM 1397 O O . ASN B 1 12 ? 6.289 28.062 17.219 1 96.62 12 ASN B O 1
ATOM 1401 N N . PHE B 1 13 ? 5.512 27.156 15.422 1 95.94 13 PHE B N 1
ATOM 1402 C CA . PHE B 1 13 ? 5.062 25.984 16.172 1 95.94 13 PHE B CA 1
ATOM 1403 C C . PHE B 1 13 ? 6.176 25.453 17.047 1 95.94 13 PHE B C 1
ATOM 1405 O O . PHE B 1 13 ? 7.324 25.328 16.625 1 95.94 13 PHE B O 1
ATOM 1412 N N . PRO B 1 14 ? 5.957 25.094 18.266 1 94.75 14 PRO B N 1
ATOM 1413 C CA . PRO B 1 14 ? 4.66 24.891 18.922 1 94.75 14 PRO B CA 1
ATOM 1414 C C . PRO B 1 14 ? 4.156 26.156 19.625 1 94.75 14 PRO B C 1
ATOM 1416 O O . PRO B 1 14 ? 3.201 26.094 20.406 1 94.75 14 PRO B O 1
ATOM 1419 N N . GLN B 1 15 ? 4.852 27.234 19.438 1 95.56 15 GLN B N 1
ATOM 1420 C CA . GLN B 1 15 ? 4.332 28.516 19.922 1 95.56 15 GLN B CA 1
ATOM 1421 C C . GLN B 1 15 ? 3.191 29.016 19.047 1 95.56 15 GLN B C 1
ATOM 1423 O O . GLN B 1 15 ? 3.023 28.547 17.906 1 95.56 15 GLN B O 1
ATOM 1428 N N . PRO B 1 16 ? 2.385 29.922 19.562 1 96.62 16 PRO B N 1
ATOM 1429 C CA . PRO B 1 16 ? 1.283 30.438 18.734 1 96.62 16 PRO B CA 1
ATOM 1430 C C . PRO B 1 16 ? 1.756 31.016 17.406 1 96.62 16 PRO B C 1
ATOM 1432 O O . PRO B 1 16 ? 2.803 31.656 17.359 1 96.62 16 PRO B O 1
ATOM 1435 N N . TYR B 1 17 ? 0.988 30.766 16.344 1 97.56 17 TYR B N 1
ATOM 1436 C CA . TYR B 1 17 ? 1.341 31.297 15.023 1 97.56 17 TYR B CA 1
ATOM 1437 C C . TYR B 1 17 ? 1.037 32.781 14.938 1 97.56 17 TYR B C 1
ATOM 1439 O O . TYR B 1 17 ? 0.125 33.281 15.602 1 97.56 17 TYR B O 1
ATOM 1447 N N . PRO B 1 18 ? 1.818 33.531 14.023 1 96.88 18 PRO B N 1
ATOM 1448 C CA . PRO B 1 18 ? 1.627 34.969 13.914 1 96.88 18 PRO B CA 1
ATOM 1449 C C . PRO B 1 18 ? 0.397 35.344 13.094 1 96.88 18 PRO B C 1
ATOM 1451 O O . PRO B 1 18 ? -0.181 34.469 12.422 1 96.88 18 PRO B O 1
ATOM 1454 N N . ASP B 1 19 ? 0.022 36.656 13.133 1 96.38 19 ASP B N 1
ATOM 1455 C CA . ASP B 1 19 ? -1.061 37.188 12.32 1 96.38 19 ASP B CA 1
ATOM 1456 C C . ASP B 1 19 ? -0.588 37.469 10.891 1 96.38 19 ASP B C 1
ATOM 1458 O O . ASP B 1 19 ? 0.615 37.5 10.625 1 96.38 19 ASP B O 1
ATOM 1462 N N . ASN B 1 20 ? -1.575 37.625 10.023 1 97 20 ASN B N 1
ATOM 1463 C CA . ASN B 1 20 ? -1.348 38.031 8.648 1 97 20 ASN B CA 1
ATOM 1464 C C . ASN B 1 20 ? -0.365 37.125 7.934 1 97 20 ASN B C 1
ATOM 1466 O O . ASN B 1 20 ? 0.608 37.594 7.336 1 97 20 ASN B O 1
ATOM 1470 N N . GLN B 1 21 ? -0.566 35.875 8.086 1 97.5 21 GLN B N 1
ATOM 1471 C CA . GLN B 1 21 ? 0.274 34.875 7.422 1 97.5 21 GLN B CA 1
ATOM 1472 C C . GLN B 1 21 ? -0.407 34.344 6.168 1 97.5 21 GLN B C 1
ATOM 1474 O O . GLN B 1 21 ? -1.635 34.25 6.109 1 97.5 21 GLN B O 1
ATOM 1479 N N . HIS B 1 22 ? 0.268 34.094 5.16 1 98 22 HIS B N 1
ATOM 1480 C CA . HIS B 1 22 ? -0.088 33.344 3.959 1 98 22 HIS B CA 1
ATOM 1481 C C . HIS B 1 22 ? 1.048 32.438 3.525 1 98 22 HIS B C 1
ATOM 1483 O O . HIS B 1 22 ? 2.021 32.875 2.92 1 98 22 HIS B O 1
ATOM 1489 N N . VAL B 1 23 ? 0.946 31.188 3.811 1 98.38 23 VAL B N 1
ATOM 1490 C CA . VAL B 1 23 ? 1.989 30.219 3.523 1 98.38 23 VAL B CA 1
ATOM 1491 C C . VAL B 1 23 ? 1.407 29.062 2.701 1 98.38 23 VAL B C 1
ATOM 1493 O O . VAL B 1 23 ? 0.305 28.594 2.982 1 98.38 23 VAL B O 1
ATOM 1496 N N . VAL B 1 24 ? 2.123 28.609 1.74 1 98 24 VAL B N 1
ATOM 1497 C CA . VAL B 1 24 ? 1.669 27.531 0.873 1 98 24 VAL B CA 1
ATOM 1498 C C . VAL B 1 24 ? 2.705 26.406 0.862 1 98 24 VAL B C 1
ATOM 1500 O O . VAL B 1 24 ? 3.902 26.656 0.71 1 98 24 VAL B O 1
ATOM 1503 N N . TRP B 1 25 ? 2.279 25.203 1.104 1 98 25 TRP B N 1
ATOM 1504 C CA . TRP B 1 25 ? 3.088 24 0.899 1 98 25 TRP B CA 1
ATOM 1505 C C . TRP B 1 25 ? 2.602 23.219 -0.314 1 98 25 TRP B C 1
ATOM 1507 O O . TRP B 1 25 ? 1.458 22.75 -0.343 1 98 25 TRP B O 1
ATOM 1517 N N . ASN B 1 26 ? 3.42 23.094 -1.27 1 97.56 26 ASN B N 1
ATOM 1518 C CA . ASN B 1 26 ? 3.137 22.234 -2.42 1 97.56 26 ASN B CA 1
ATOM 1519 C C . ASN B 1 26 ? 3.811 20.875 -2.285 1 97.56 26 ASN B C 1
ATOM 1521 O O . ASN B 1 26 ? 5.039 20.781 -2.303 1 97.56 26 ASN B O 1
ATOM 1525 N N . ILE B 1 27 ? 2.949 19.875 -2.191 1 97.56 27 ILE B N 1
ATOM 1526 C CA . ILE B 1 27 ? 3.457 18.531 -1.955 1 97.56 27 ILE B CA 1
ATOM 1527 C C . ILE B 1 27 ? 3.416 17.734 -3.254 1 97.56 27 ILE B C 1
ATOM 1529 O O . ILE B 1 27 ? 2.398 17.719 -3.951 1 97.56 27 ILE B O 1
ATOM 1533 N N . THR B 1 28 ? 4.539 17.125 -3.582 1 97.06 28 THR B N 1
ATOM 1534 C CA . THR B 1 28 ? 4.629 16.234 -4.738 1 97.06 28 THR B CA 1
ATOM 1535 C C . THR B 1 28 ? 5.207 14.883 -4.344 1 97.06 28 THR B C 1
ATOM 1537 O O . THR B 1 28 ? 6.273 14.82 -3.725 1 97.06 28 THR B O 1
ATOM 1540 N N . VAL B 1 29 ? 4.457 13.867 -4.66 1 96.69 29 VAL B N 1
ATOM 1541 C CA . VAL B 1 29 ? 4.961 12.516 -4.48 1 96.69 29 VAL B CA 1
ATOM 1542 C C . VAL B 1 29 ? 5.203 11.867 -5.84 1 96.69 29 VAL B C 1
ATOM 1544 O O . VAL B 1 29 ? 4.891 12.453 -6.879 1 96.69 29 VAL B O 1
ATOM 1547 N N . PRO B 1 30 ? 5.824 10.695 -5.887 1 95.12 30 PRO B N 1
ATOM 1548 C CA . PRO B 1 30 ? 6.16 10.086 -7.176 1 95.12 30 PRO B CA 1
ATOM 1549 C C . PRO B 1 30 ? 4.926 9.75 -8.008 1 95.12 30 PRO B C 1
ATOM 1551 O O . PRO B 1 30 ? 3.85 9.516 -7.453 1 95.12 30 PRO B O 1
ATOM 1554 N N . ASP B 1 31 ? 5.18 9.711 -9.289 1 94.88 31 ASP B N 1
ATOM 1555 C CA . ASP B 1 31 ? 4.105 9.305 -10.195 1 94.88 31 ASP B CA 1
ATOM 1556 C C . ASP B 1 31 ? 3.564 7.926 -9.812 1 94.88 31 ASP B C 1
ATOM 1558 O O . ASP B 1 31 ? 4.32 7.047 -9.398 1 94.88 31 ASP B O 1
ATOM 1562 N N . GLY B 1 32 ? 2.219 7.727 -9.984 1 94.06 32 GLY B N 1
ATOM 1563 C CA . GLY B 1 32 ? 1.598 6.461 -9.617 1 94.06 32 GLY B CA 1
ATOM 1564 C C . GLY B 1 32 ? 1.195 6.395 -8.156 1 94.06 32 GLY B C 1
ATOM 1565 O O . GLY B 1 32 ? 0.68 5.375 -7.695 1 94.06 32 GLY B O 1
ATOM 1566 N N . HIS B 1 33 ? 1.462 7.48 -7.453 1 95.81 33 HIS B N 1
ATOM 1567 C CA . HIS B 1 33 ? 1.092 7.582 -6.047 1 95.81 33 HIS B CA 1
ATOM 1568 C C . HIS B 1 33 ? 0.165 8.766 -5.805 1 95.81 33 HIS B C 1
ATOM 1570 O O . HIS B 1 33 ? 0.035 9.648 -6.664 1 95.81 33 HIS B O 1
ATOM 1576 N N . ARG B 1 34 ? -0.424 8.672 -4.684 1 95.38 34 ARG B N 1
ATOM 1577 C CA . ARG B 1 34 ? -1.192 9.828 -4.227 1 95.38 34 ARG B CA 1
ATOM 1578 C C . ARG B 1 34 ? -0.703 10.305 -2.863 1 95.38 34 ARG B C 1
ATOM 1580 O O . ARG B 1 34 ? -0 9.578 -2.16 1 95.38 34 ARG B O 1
ATOM 1587 N N . VAL B 1 35 ? -1.075 11.516 -2.561 1 96.38 35 VAL B N 1
ATOM 1588 C CA . VAL B 1 35 ? -0.644 12.117 -1.303 1 96.38 35 VAL B CA 1
ATOM 1589 C C . VAL B 1 35 ? -1.642 11.781 -0.199 1 96.38 35 VAL B C 1
ATOM 1591 O O . VAL B 1 35 ? -2.854 11.898 -0.389 1 96.38 35 VAL B O 1
ATOM 1594 N N . LYS B 1 36 ? -1.207 11.266 0.816 1 96.56 36 LYS B N 1
ATOM 1595 C CA . LYS B 1 36 ? -1.956 11.07 2.055 1 96.56 36 LYS B CA 1
ATOM 1596 C C . LYS B 1 36 ? -1.541 12.094 3.111 1 96.56 36 LYS B C 1
ATOM 1598 O O . LYS B 1 36 ? -0.374 12.148 3.506 1 96.56 36 LYS B O 1
ATOM 1603 N N . LEU B 1 37 ? -2.477 12.891 3.557 1 97 37 LEU B N 1
ATOM 1604 C CA . LEU B 1 37 ? -2.189 13.977 4.488 1 97 37 LEU B CA 1
ATOM 1605 C C . LEU B 1 37 ? -3.02 13.828 5.762 1 97 37 LEU B C 1
ATOM 1607 O O . LEU B 1 37 ? -4.207 13.508 5.699 1 97 37 LEU B O 1
ATOM 1611 N N . TYR B 1 38 ? -2.391 14.094 6.898 1 96.62 38 TYR B N 1
ATOM 1612 C CA . TYR B 1 38 ? -3.113 14.094 8.164 1 96.62 38 TYR B CA 1
ATOM 1613 C C . TYR B 1 38 ? -2.41 14.977 9.195 1 96.62 38 TYR B C 1
ATOM 1615 O O . TYR B 1 38 ? -1.26 15.375 9 1 96.62 38 TYR B O 1
ATOM 1623 N N . PHE B 1 39 ? -3.156 15.328 10.242 1 95.69 39 PHE B N 1
ATOM 1624 C CA . PHE B 1 39 ? -2.648 16.234 11.258 1 95.69 39 PHE B CA 1
ATOM 1625 C C . PHE B 1 39 ? -2.553 15.539 12.609 1 95.69 39 PHE B C 1
ATOM 1627 O O . PHE B 1 39 ? -3.455 14.789 13 1 95.69 39 PHE B O 1
ATOM 1634 N N . THR B 1 40 ? -1.416 15.766 13.297 1 93.69 40 THR B N 1
ATOM 1635 C CA . THR B 1 40 ? -1.282 15.188 14.625 1 93.69 40 THR B CA 1
ATOM 1636 C C . THR B 1 40 ? -1.554 16.234 15.703 1 93.69 40 THR B C 1
ATOM 1638 O O . THR B 1 40 ? -1.737 15.898 16.875 1 93.69 40 THR B O 1
ATOM 1641 N N . HIS B 1 41 ? -1.56 17.438 15.344 1 93.06 41 HIS B N 1
ATOM 1642 C CA . HIS B 1 41 ? -1.909 18.578 16.203 1 93.06 41 HIS B CA 1
ATOM 1643 C C . HIS B 1 41 ? -2.668 19.641 15.406 1 93.06 41 HIS B C 1
ATOM 1645 O O . HIS B 1 41 ? -2.314 19.938 14.266 1 93.06 41 HIS B O 1
ATOM 1651 N N . PHE B 1 42 ? -3.699 20.172 16.109 1 95.38 42 PHE B N 1
ATOM 1652 C CA . PHE B 1 42 ? -4.477 21.188 15.398 1 95.38 42 PHE B CA 1
ATOM 1653 C C . PHE B 1 42 ? -5.137 22.141 16.391 1 95.38 42 PHE B C 1
ATOM 1655 O O . PHE B 1 42 ? -5.988 21.719 17.188 1 95.38 42 PHE B O 1
ATOM 1662 N N . SER B 1 43 ? -4.715 23.312 16.359 1 94.62 43 SER B N 1
ATOM 1663 C CA . SER B 1 43 ? -5.227 24.391 17.203 1 94.62 43 SER B CA 1
ATOM 1664 C C . SER B 1 43 ? -5.277 25.719 16.453 1 94.62 43 SER B C 1
ATOM 1666 O O . SER B 1 43 ? -4.273 26.422 16.359 1 94.62 43 SER B O 1
ATOM 1668 N N . MET B 1 44 ? -6.449 26.031 15.922 1 95.5 44 MET B N 1
ATOM 1669 C CA . MET B 1 44 ? -6.621 27.25 15.141 1 95.5 44 MET B CA 1
ATOM 1670 C C . MET B 1 44 ? -7.863 28.016 15.586 1 95.5 44 MET B C 1
ATOM 1672 O O . MET B 1 44 ? -8.781 27.438 16.172 1 95.5 44 MET B O 1
ATOM 1676 N N . GLU B 1 45 ? -7.863 29.25 15.289 1 94.94 45 GLU B N 1
ATOM 1677 C CA . GLU B 1 45 ? -9.008 30.078 15.672 1 94.94 45 GLU B CA 1
ATOM 1678 C C . GLU B 1 45 ? -10.289 29.594 15.016 1 94.94 45 GLU B C 1
ATOM 1680 O O . GLU B 1 45 ? -10.352 29.422 13.797 1 94.94 45 GLU B O 1
ATOM 1685 N N . LEU B 1 46 ? -11.266 29.344 15.867 1 92.69 46 LEU B N 1
ATOM 1686 C CA . LEU B 1 46 ? -12.555 28.891 15.367 1 92.69 46 LEU B CA 1
ATOM 1687 C C . LEU B 1 46 ? -13.352 30.047 14.781 1 92.69 46 LEU B C 1
ATOM 1689 O O . LEU B 1 46 ? -13.344 31.156 15.328 1 92.69 46 LEU B O 1
ATOM 1693 N N . SER B 1 47 ? -13.984 29.828 13.711 1 92.62 47 SER B N 1
ATOM 1694 C CA . SER B 1 47 ? -14.914 30.797 13.125 1 92.62 47 SER B CA 1
ATOM 1695 C C . SER B 1 47 ? -15.93 30.109 12.227 1 92.62 47 SER B C 1
ATOM 1697 O O . SER B 1 47 ? -15.719 28.984 11.789 1 92.62 47 SER B O 1
ATOM 1699 N N . ASP B 1 48 ? -17.016 30.766 12.055 1 91.75 48 ASP B N 1
ATOM 1700 C CA . ASP B 1 48 ? -18.016 30.219 11.141 1 91.75 48 ASP B CA 1
ATOM 1701 C C . ASP B 1 48 ? -17.453 30.094 9.727 1 91.75 48 ASP B C 1
ATOM 1703 O O . ASP B 1 48 ? -16.891 31.031 9.188 1 91.75 48 ASP B O 1
ATOM 1707 N N . GLN B 1 49 ? -17.5 28.859 9.203 1 92.06 49 GLN B N 1
ATOM 1708 C CA . GLN B 1 49 ? -17.047 28.531 7.855 1 92.06 49 GLN B CA 1
ATOM 1709 C C . GLN B 1 49 ? -15.555 28.812 7.691 1 92.06 49 GLN B C 1
ATOM 1711 O O . GLN B 1 49 ? -15.07 29.016 6.574 1 92.06 49 GLN B O 1
ATOM 1716 N N . CYS B 1 50 ? -14.906 28.938 8.859 1 94.62 50 CYS B N 1
ATOM 1717 C CA . CYS B 1 50 ? -13.461 29.172 8.844 1 94.62 50 CYS B CA 1
ATOM 1718 C C . CYS B 1 50 ? -13.117 30.406 8.008 1 94.62 50 CYS B C 1
ATOM 1720 O O . CYS B 1 50 ? -12.266 30.344 7.125 1 94.62 50 CYS B O 1
ATOM 1722 N N . GLU B 1 51 ? -13.695 31.562 8.414 1 93.81 51 GLU B N 1
ATOM 1723 C CA . GLU B 1 51 ? -13.516 32.812 7.68 1 93.81 51 GLU B CA 1
ATOM 1724 C C . GLU B 1 51 ? -12.305 33.594 8.195 1 93.81 51 GLU B C 1
ATOM 1726 O O . GLU B 1 51 ? -11.789 34.469 7.516 1 93.81 51 GLU B O 1
ATOM 1731 N N . TYR B 1 52 ? -11.859 33.281 9.398 1 95.31 52 TYR B N 1
ATOM 1732 C CA . TYR B 1 52 ? -10.711 33.969 9.984 1 95.31 52 TYR B CA 1
ATOM 1733 C C . TYR B 1 52 ? -9.422 33.219 9.695 1 95.31 52 TYR B C 1
ATOM 1735 O O . TYR B 1 52 ? -8.914 33.25 8.578 1 95.31 52 TYR B O 1
ATOM 1743 N N . ASP B 1 53 ? -8.945 32.469 10.633 1 97 53 ASP B N 1
ATOM 1744 C CA . ASP B 1 53 ? -7.777 31.641 10.383 1 97 53 ASP B CA 1
ATOM 1745 C C . ASP B 1 53 ? -8.188 30.266 9.883 1 97 53 ASP B C 1
ATOM 1747 O O . ASP B 1 53 ? -9.164 29.672 10.375 1 97 53 ASP B O 1
ATOM 1751 N N . TYR B 1 54 ? -7.414 29.812 8.828 1 97.12 54 TYR B N 1
ATOM 1752 C CA . TYR B 1 54 ? -7.793 28.484 8.32 1 97.12 54 TYR B CA 1
ATOM 1753 C C . TYR B 1 54 ? -6.625 27.828 7.605 1 97.12 54 TYR B C 1
ATOM 1755 O O . TYR B 1 54 ? -5.652 28.484 7.242 1 97.12 54 TYR B O 1
ATOM 1763 N N . ILE B 1 55 ? -6.812 26.531 7.473 1 97.12 55 ILE B N 1
ATOM 1764 C CA . ILE B 1 55 ? -6.023 25.734 6.535 1 97.12 55 ILE B CA 1
ATOM 1765 C C . ILE B 1 55 ? -6.91 25.25 5.395 1 97.12 55 ILE B C 1
ATOM 1767 O O . ILE B 1 55 ? -8.055 24.844 5.617 1 97.12 55 ILE B O 1
ATOM 1771 N N . GLN B 1 56 ? -6.359 25.406 4.281 1 96.75 56 GLN B N 1
ATOM 1772 C CA . GLN B 1 56 ? -7.062 24.938 3.096 1 96.75 56 GLN B CA 1
ATOM 1773 C C . GLN B 1 56 ? -6.242 23.875 2.367 1 96.75 56 GLN B C 1
ATOM 1775 O O . GLN B 1 56 ? -5.039 24.031 2.162 1 96.75 56 GLN B O 1
ATOM 1780 N N . VAL B 1 57 ? -6.91 22.781 2.012 1 97.12 57 VAL B N 1
ATOM 1781 C CA . VAL B 1 57 ? -6.242 21.688 1.309 1 97.12 57 VAL B CA 1
ATOM 1782 C C . VAL B 1 57 ? -6.805 21.562 -0.105 1 97.12 57 VAL B C 1
ATOM 1784 O O . VAL B 1 57 ? -8.008 21.359 -0.284 1 97.12 57 VAL B O 1
ATOM 1787 N N . LEU B 1 58 ? -5.941 21.75 -1.005 1 96.12 58 LEU B N 1
ATOM 1788 C CA . LEU B 1 58 ? -6.305 21.656 -2.414 1 96.12 58 LEU B CA 1
ATOM 1789 C C . LEU B 1 58 ? -5.746 20.375 -3.029 1 96.12 58 LEU B C 1
ATOM 1791 O O . LEU B 1 58 ? -4.531 20.25 -3.215 1 96.12 58 LEU B O 1
ATOM 1795 N N . ALA B 1 59 ? -6.582 19.406 -3.188 1 88.75 59 ALA B N 1
ATOM 1796 C CA . ALA B 1 59 ? -6.203 18.156 -3.857 1 88.75 59 ALA B CA 1
ATOM 1797 C C . ALA B 1 59 ? -6.812 18.078 -5.254 1 88.75 59 ALA B C 1
ATOM 1799 O O . ALA B 1 59 ? -8.039 18.094 -5.406 1 88.75 59 ALA B O 1
ATOM 1800 N N . GLU B 1 60 ? -5.906 18.094 -6.207 1 77.94 60 GLU B N 1
ATOM 1801 C CA . GLU B 1 60 ? -6.395 18.109 -7.582 1 77.94 60 GLU B CA 1
ATOM 1802 C C . GLU B 1 60 ? -7.469 17.031 -7.793 1 77.94 60 GLU B C 1
ATOM 1804 O O . GLU B 1 60 ? -7.293 15.883 -7.395 1 77.94 60 GLU B O 1
ATOM 1809 N N . GLY B 1 61 ? -8.594 17.453 -8.43 1 76.75 61 GLY B N 1
ATOM 1810 C CA . GLY B 1 61 ? -9.672 16.531 -8.75 1 76.75 61 GLY B CA 1
ATOM 1811 C C . GLY B 1 61 ? -10.656 16.344 -7.617 1 76.75 61 GLY B C 1
ATOM 1812 O O . GLY B 1 61 ? -11.695 15.703 -7.789 1 76.75 61 GLY B O 1
ATOM 1813 N N . ASN B 1 62 ? -10.305 16.875 -6.41 1 84.25 62 ASN B N 1
ATOM 1814 C CA . ASN B 1 62 ? -11.172 16.734 -5.242 1 84.25 62 ASN B CA 1
ATOM 1815 C C . ASN B 1 62 ? -11.695 18.094 -4.773 1 84.25 62 ASN B C 1
ATOM 1817 O O . ASN B 1 62 ? -11.211 19.141 -5.211 1 84.25 62 ASN B O 1
ATOM 1821 N N . GLU B 1 63 ? -12.688 17.969 -3.971 1 86.81 63 GLU B N 1
ATOM 1822 C CA . GLU B 1 63 ? -13.188 19.203 -3.359 1 86.81 63 GLU B CA 1
ATOM 1823 C C . GLU B 1 63 ? -12.156 19.797 -2.41 1 86.81 63 GLU B C 1
ATOM 1825 O O . GLU B 1 63 ? -11.422 19.062 -1.742 1 86.81 63 GLU B O 1
ATOM 1830 N N . THR B 1 64 ? -12.211 21.062 -2.48 1 91.69 64 THR B N 1
ATOM 1831 C CA . THR B 1 64 ? -11.32 21.781 -1.579 1 91.69 64 THR B CA 1
ATOM 1832 C C . THR B 1 64 ? -11.82 21.703 -0.14 1 91.69 64 THR B C 1
ATOM 1834 O O . THR B 1 64 ? -13.016 21.844 0.118 1 91.69 64 THR B O 1
ATOM 1837 N N . LEU B 1 65 ? -10.914 21.344 0.759 1 94 65 LEU B N 1
ATOM 1838 C CA . LEU B 1 65 ? -11.266 21.25 2.172 1 94 65 LEU B CA 1
ATOM 1839 C C . LEU B 1 65 ? -10.711 22.438 2.951 1 94 65 LEU B C 1
ATOM 1841 O O . LEU B 1 65 ? -9.617 22.938 2.648 1 94 65 LEU B O 1
ATOM 1845 N N . ARG B 1 66 ? -11.469 22.891 3.932 1 94.69 66 ARG B N 1
ATOM 1846 C CA . ARG B 1 66 ? -11.047 23.984 4.809 1 94.69 66 ARG B CA 1
ATOM 1847 C C . ARG B 1 66 ? -11.242 23.594 6.273 1 94.69 66 ARG B C 1
ATOM 1849 O O . ARG B 1 66 ? -12.266 23.031 6.648 1 94.69 66 ARG B O 1
ATOM 1856 N N . PHE B 1 67 ? -10.234 23.859 7.078 1 96.19 67 PHE B N 1
ATOM 1857 C CA . PHE B 1 67 ? -10.305 23.453 8.477 1 96.19 67 PHE B CA 1
ATOM 1858 C C . PHE B 1 67 ? -9.969 24.625 9.398 1 96.19 67 PHE B C 1
ATOM 1860 O O . PHE B 1 67 ? -9.141 25.469 9.055 1 96.19 67 PHE B O 1
ATOM 1867 N N . CYS B 1 68 ? -10.555 24.719 10.5 1 96.06 68 CYS B N 1
ATOM 1868 C CA . CYS B 1 68 ? -10.266 25.609 11.617 1 96.06 68 CYS B CA 1
ATOM 1869 C C . CYS B 1 68 ? -10.734 25 12.938 1 96.06 68 CYS B C 1
ATOM 1871 O O . CYS B 1 68 ? -11.242 23.891 12.961 1 96.06 68 CYS B O 1
ATOM 1873 N N . GLY B 1 69 ? -10.344 25.625 14.008 1 94 69 GLY B N 1
ATOM 1874 C CA . GLY B 1 69 ? -10.805 25.172 15.305 1 94 69 GLY B CA 1
ATOM 1875 C C . GLY B 1 69 ? -9.75 24.391 16.062 1 94 69 GLY B C 1
ATOM 1876 O O . GLY B 1 69 ? -8.562 24.438 15.719 1 94 69 GLY B O 1
ATOM 1877 N N . GLU B 1 70 ? -10.141 23.797 17.188 1 90.31 70 GLU B N 1
ATOM 1878 C CA . GLU B 1 70 ? -9.227 23.062 18.047 1 90.31 70 GLU B CA 1
ATOM 1879 C C . GLU B 1 70 ? -9.688 21.609 18.234 1 90.31 70 GLU B C 1
ATOM 1881 O O . GLU B 1 70 ? -10.883 21.344 18.328 1 90.31 70 GLU B O 1
ATOM 1886 N N . GLU B 1 71 ? -8.664 20.891 18.312 1 81.38 71 GLU B N 1
ATOM 1887 C CA . GLU B 1 71 ? -8.945 19.469 18.516 1 81.38 71 GLU B CA 1
ATOM 1888 C C . GLU B 1 71 ? -9.633 19.234 19.844 1 81.38 71 GLU B C 1
ATOM 1890 O O . GLU B 1 71 ? -9.336 19.922 20.828 1 81.38 71 GLU B O 1
ATOM 1895 N N . GLY B 1 72 ? -10.516 18.344 19.984 1 71.5 72 GLY B N 1
ATOM 1896 C CA . GLY B 1 72 ? -11.172 18.016 21.234 1 71.5 72 GLY B CA 1
ATOM 1897 C C . GLY B 1 72 ? -12.523 18.688 21.406 1 71.5 72 GLY B C 1
ATOM 1898 O O . GLY B 1 72 ? -13.336 18.25 22.219 1 71.5 72 GLY B O 1
ATOM 1899 N N . LYS B 1 73 ? -12.766 19.828 20.766 1 69.38 73 LYS B N 1
ATOM 1900 C CA . LYS B 1 73 ? -14.016 20.562 20.969 1 69.38 73 LYS B CA 1
ATOM 1901 C C . LYS B 1 73 ? -15.07 20.156 19.953 1 69.38 73 LYS B C 1
ATOM 1903 O O . LYS B 1 73 ? -16.141 20.766 19.875 1 69.38 73 LYS B O 1
ATOM 1908 N N . ASN B 1 74 ? -15.008 19.047 19.438 1 65.38 74 ASN B N 1
ATOM 1909 C CA . ASN B 1 74 ? -15.953 18.406 18.531 1 65.38 74 ASN B CA 1
ATOM 1910 C C . ASN B 1 74 ? -16.469 19.391 17.469 1 65.38 74 ASN B C 1
ATOM 1912 O O . ASN B 1 74 ? -17.672 19.453 17.219 1 65.38 74 ASN B O 1
ATOM 1916 N N . HIS B 1 75 ? -15.742 20.203 16.984 1 73.5 75 HIS B N 1
ATOM 1917 C CA . HIS B 1 75 ? -16.156 21.047 15.883 1 73.5 75 HIS B CA 1
ATOM 1918 C C . HIS B 1 75 ? -16.031 20.312 14.547 1 73.5 75 HIS B C 1
ATOM 1920 O O . HIS B 1 75 ? -15.039 19.641 14.297 1 73.5 75 HIS B O 1
ATOM 1926 N N . GLU B 1 76 ? -17.062 20.469 13.711 1 76.62 76 GLU B N 1
ATOM 1927 C CA . GLU B 1 76 ? -17.094 19.797 12.414 1 76.62 76 GLU B CA 1
ATOM 1928 C C . GLU B 1 76 ? -15.984 20.312 11.5 1 76.62 76 GLU B C 1
ATOM 1930 O O . GLU B 1 76 ? -15.578 19.609 10.562 1 76.62 76 GLU B O 1
ATOM 1935 N N . SER B 1 77 ? -15.453 21.5 11.867 1 86.44 77 SER B N 1
ATOM 1936 C CA . SER B 1 77 ? -14.492 22.156 10.977 1 86.44 77 SER B CA 1
ATOM 1937 C C . SER B 1 77 ? -13.062 21.734 11.32 1 86.44 77 SER B C 1
ATOM 1939 O O . SER B 1 77 ? -12.109 22.172 10.664 1 86.44 77 SER B O 1
ATOM 1941 N N . THR B 1 78 ? -12.836 20.906 12.297 1 90.19 78 THR B N 1
ATOM 1942 C CA . THR B 1 78 ? -11.508 20.422 12.672 1 90.19 78 THR B CA 1
ATOM 1943 C C . THR B 1 78 ? -11.164 19.141 11.906 1 90.19 78 THR B C 1
ATOM 1945 O O . THR B 1 78 ? -12.039 18.328 11.617 1 90.19 78 THR B O 1
ATOM 1948 N N . PRO B 1 79 ? -9.945 18.984 11.477 1 89.56 79 PRO B N 1
ATOM 1949 C CA . PRO B 1 79 ? -9.602 17.766 10.742 1 89.56 79 PRO B CA 1
ATOM 1950 C C . PRO B 1 79 ? -9.648 16.516 11.617 1 89.56 79 PRO B C 1
ATOM 1952 O O . PRO B 1 79 ? -9.938 15.43 11.117 1 89.56 79 PRO B O 1
ATOM 1955 N N . ARG B 1 80 ? -9.477 16.578 12.938 1 81.38 80 ARG B N 1
ATOM 1956 C CA . ARG B 1 80 ? -9.484 15.43 13.836 1 81.38 80 ARG B CA 1
ATOM 1957 C C . ARG B 1 80 ? -8.586 14.312 13.312 1 81.38 80 ARG B C 1
ATOM 1959 O O . ARG B 1 80 ? -7.438 14.555 12.938 1 81.38 80 ARG B O 1
ATOM 1966 N N . ASN B 1 81 ? -9.102 13.102 13.273 1 84.06 81 ASN B N 1
ATOM 1967 C CA . ASN B 1 81 ? -8.352 11.953 12.773 1 84.06 81 ASN B CA 1
ATOM 1968 C C . ASN B 1 81 ? -8.617 11.711 11.289 1 84.06 81 ASN B C 1
ATOM 1970 O O . ASN B 1 81 ? -8.555 10.57 10.82 1 84.06 81 ASN B O 1
ATOM 1974 N N . THR B 1 82 ? -8.844 12.836 10.602 1 89.94 82 THR B N 1
ATOM 1975 C CA . THR B 1 82 ? -9.203 12.727 9.195 1 89.94 82 THR B CA 1
ATOM 1976 C C . THR B 1 82 ? -7.957 12.469 8.344 1 89.94 82 THR B C 1
ATOM 1978 O O . THR B 1 82 ? -6.914 13.086 8.555 1 89.94 82 THR B O 1
ATOM 1981 N N . ILE B 1 83 ? -8.117 11.531 7.434 1 94 83 ILE B N 1
ATOM 1982 C CA . ILE B 1 83 ? -7.105 11.273 6.414 1 94 83 ILE B CA 1
ATOM 1983 C C . ILE B 1 83 ? -7.543 11.891 5.09 1 94 83 ILE B C 1
ATOM 1985 O O . ILE B 1 83 ? -8.648 11.641 4.613 1 94 83 ILE B O 1
ATOM 1989 N N . ILE B 1 84 ? -6.699 12.742 4.598 1 95.06 84 ILE B N 1
ATOM 1990 C CA . ILE B 1 84 ? -7.012 13.398 3.334 1 95.06 84 ILE B CA 1
ATOM 1991 C C . ILE B 1 84 ? -6.176 12.789 2.213 1 95.06 84 ILE B C 1
ATOM 1993 O O . ILE B 1 84 ? -4.945 12.766 2.291 1 95.06 84 ILE B O 1
ATOM 1997 N N . LEU B 1 85 ? -6.867 12.344 1.187 1 95.38 85 LEU B N 1
ATOM 1998 C CA . LEU B 1 85 ? -6.184 11.727 0.056 1 95.38 85 LEU B CA 1
ATOM 1999 C C . LEU B 1 85 ? -6.34 12.57 -1.203 1 95.38 85 LEU B C 1
ATOM 2001 O O . LEU B 1 85 ? -7.414 13.109 -1.465 1 95.38 85 LEU B O 1
ATOM 2005 N N . SER B 1 86 ? -5.273 12.703 -1.945 1 95.94 86 SER B N 1
ATOM 2006 C CA . SER B 1 86 ? -5.363 13.359 -3.248 1 95.94 86 SER B CA 1
ATOM 2007 C C . SER B 1 86 ? -5.762 12.367 -4.336 1 95.94 86 SER B C 1
ATOM 2009 O O . SER B 1 86 ? -5.75 11.156 -4.113 1 95.94 86 SER B O 1
ATOM 2011 N N . ALA B 1 87 ? -6.145 12.891 -5.465 1 91.69 87 ALA B N 1
ATOM 2012 C CA . ALA B 1 87 ? -6.473 12.031 -6.598 1 91.69 87 ALA B CA 1
ATOM 2013 C C . ALA B 1 87 ? -5.207 11.523 -7.285 1 91.69 87 ALA B C 1
ATOM 2015 O O . ALA B 1 87 ? -5.164 10.383 -7.75 1 91.69 87 ALA B O 1
ATOM 2016 N N . ARG B 1 88 ? -4.254 12.43 -7.367 1 92.06 88 ARG B N 1
ATOM 2017 C CA . ARG B 1 88 ? -2.975 12.109 -7.996 1 92.06 88 ARG B CA 1
ATOM 2018 C C . ARG B 1 88 ? -1.81 12.547 -7.113 1 92.06 88 ARG B C 1
ATOM 2020 O O . ARG B 1 88 ? -1.917 12.539 -5.883 1 92.06 88 ARG B O 1
ATOM 2027 N N . ASN B 1 89 ? -0.667 12.82 -7.777 1 95.94 89 ASN B N 1
ATOM 2028 C CA . ASN B 1 89 ? 0.554 12.898 -6.98 1 95.94 89 ASN B CA 1
ATOM 2029 C C . ASN B 1 89 ? 0.806 14.32 -6.48 1 95.94 89 ASN B C 1
ATOM 2031 O O . ASN B 1 89 ? 1.92 14.648 -6.066 1 95.94 89 ASN B O 1
ATOM 2035 N N . LEU B 1 90 ? -0.222 15.188 -6.516 1 96.69 90 LEU B N 1
ATOM 2036 C CA . LEU B 1 90 ? -0.039 16.578 -6.113 1 96.69 90 LEU B CA 1
ATOM 2037 C C . LEU B 1 90 ? -1.07 16.984 -5.066 1 96.69 90 LEU B C 1
ATOM 2039 O O . LEU B 1 90 ? -2.232 16.578 -5.145 1 96.69 90 LEU B O 1
ATOM 2043 N N . MET B 1 91 ? -0.68 17.781 -4.121 1 97.06 91 MET B N 1
ATOM 2044 C CA . MET B 1 91 ? -1.552 18.391 -3.115 1 97.06 91 MET B CA 1
ATOM 2045 C C . MET B 1 91 ? -0.966 19.703 -2.604 1 97.06 91 MET B C 1
ATOM 2047 O O . MET B 1 91 ? 0.244 19.812 -2.398 1 97.06 91 MET B O 1
ATOM 2051 N N . SER B 1 92 ? -1.8 20.672 -2.473 1 97.5 92 SER B N 1
ATOM 2052 C CA . SER B 1 92 ? -1.355 21.938 -1.915 1 97.5 92 SER B CA 1
ATOM 2053 C C . SER B 1 92 ? -2.074 22.25 -0.607 1 97.5 92 SER B C 1
ATOM 2055 O O . SER B 1 92 ? -3.277 22.016 -0.483 1 97.5 92 SER B O 1
ATOM 2057 N N . VAL B 1 93 ? -1.328 22.719 0.327 1 97.88 93 VAL B N 1
ATOM 2058 C CA . VAL B 1 93 ? -1.882 23.125 1.612 1 97.88 93 VAL B CA 1
ATOM 2059 C C . VAL B 1 93 ? -1.618 24.609 1.836 1 97.88 93 VAL B C 1
ATOM 2061 O O . VAL B 1 93 ? -0.479 25.062 1.722 1 97.88 93 VAL B O 1
ATOM 2064 N N . VAL B 1 94 ? -2.65 25.328 2.113 1 98.06 94 VAL B N 1
ATOM 2065 C CA . VAL B 1 94 ? -2.537 26.766 2.322 1 98.06 94 VAL B CA 1
ATOM 2066 C C . VAL B 1 94 ? -2.91 27.125 3.762 1 98.06 94 VAL B C 1
ATOM 2068 O O . VAL B 1 94 ? -3.957 26.688 4.258 1 98.06 94 VAL B O 1
ATOM 2071 N N . PHE B 1 95 ? -2.041 27.859 4.395 1 98.56 95 PHE B N 1
ATOM 2072 C CA . PHE B 1 95 ? -2.326 28.438 5.707 1 98.56 95 PHE B CA 1
ATOM 2073 C C . PHE B 1 95 ? -2.52 29.938 5.613 1 98.56 95 PHE B C 1
ATOM 2075 O O . PHE B 1 95 ? -1.682 30.641 5.047 1 98.56 95 PHE B O 1
ATOM 2082 N N . ARG B 1 96 ? -3.633 30.328 6.246 1 97.88 96 ARG B N 1
ATOM 2083 C CA . ARG B 1 96 ? -3.92 31.766 6.293 1 97.88 96 ARG B CA 1
ATOM 2084 C C . ARG B 1 96 ? -4.344 32.188 7.691 1 97.88 96 ARG B C 1
ATOM 2086 O O . ARG B 1 96 ? -5.172 31.531 8.328 1 97.88 96 ARG B O 1
ATOM 2093 N N . SER B 1 97 ? -3.699 33.219 8.156 1 97.5 97 SER B N 1
ATOM 2094 C CA . SER B 1 97 ? -4.168 33.844 9.375 1 97.5 97 SER B CA 1
ATOM 2095 C C . SER B 1 97 ? -4.539 35.312 9.125 1 97.5 97 SER B C 1
ATOM 2097 O O . SER B 1 97 ? -3.875 36 8.352 1 97.5 97 SER B O 1
ATOM 2099 N N . ASP B 1 98 ? -5.57 35.781 9.781 1 96 98 ASP B N 1
ATOM 2100 C CA . ASP B 1 98 ? -6.031 37.156 9.57 1 96 98 ASP B CA 1
ATOM 2101 C C . ASP B 1 98 ? -5.297 38.125 10.484 1 96 98 ASP B C 1
ATOM 2103 O O . ASP B 1 98 ? -4.191 37.844 10.945 1 96 98 ASP B O 1
ATOM 2107 N N . TYR B 1 99 ? -5.863 39.375 10.797 1 93.62 99 TYR B N 1
ATOM 2108 C CA . TYR B 1 99 ? -5.148 40.5 11.414 1 93.62 99 TYR B CA 1
ATOM 2109 C C . TYR B 1 99 ? -5.102 40.344 12.93 1 93.62 99 TYR B C 1
ATOM 2111 O O . TYR B 1 99 ? -4.344 41.031 13.609 1 93.62 99 TYR B O 1
ATOM 2119 N N . SER B 1 100 ? -5.875 39.438 13.555 1 89.38 100 SER B N 1
ATOM 2120 C CA . SER B 1 100 ? -5.84 39.312 15.008 1 89.38 100 SER B CA 1
ATOM 2121 C C . SER B 1 100 ? -6.305 37.938 15.453 1 89.38 100 SER B C 1
ATOM 2123 O O . SER B 1 100 ? -7.023 37.25 14.727 1 89.38 100 SER B O 1
ATOM 2125 N N . ASN B 1 101 ? -5.805 37.5 16.594 1 83.62 101 ASN B N 1
ATOM 2126 C CA . ASN B 1 101 ? -6.273 36.312 17.266 1 83.62 101 ASN B CA 1
ATOM 2127 C C . ASN B 1 101 ? -6.773 36.594 18.672 1 83.62 101 ASN B C 1
ATOM 2129 O O . ASN B 1 101 ? -6.098 37.312 19.438 1 83.62 101 ASN B O 1
ATOM 2133 N N . GLU B 1 102 ? -7.973 36.25 18.922 1 81.69 102 GLU B N 1
ATOM 2134 C CA . GLU B 1 102 ? -8.539 36.5 20.25 1 81.69 102 GLU B CA 1
ATOM 2135 C C . GLU B 1 102 ? -8 35.5 21.281 1 81.69 102 GLU B C 1
ATOM 2137 O O . GLU B 1 102 ? -8.211 35.688 22.484 1 81.69 102 GLU B O 1
ATOM 2142 N N . GLY B 1 103 ? -7.363 34.469 20.859 1 89.44 103 GLY B N 1
ATOM 2143 C CA . GLY B 1 103 ? -6.84 33.438 21.766 1 89.44 103 GLY B CA 1
ATOM 2144 C C . GLY B 1 103 ? -5.438 33 21.391 1 89.44 103 GLY B C 1
ATOM 2145 O O . GLY B 1 103 ? -4.793 33.594 20.531 1 89.44 103 GLY B O 1
ATOM 2146 N N . ARG B 1 104 ? -4.934 32.062 22.25 1 92.38 104 ARG B N 1
ATOM 2147 C CA . ARG B 1 104 ? -3.623 31.484 22.016 1 92.38 104 ARG B CA 1
ATOM 2148 C C . ARG B 1 104 ? -3.746 30.172 21.234 1 92.38 104 ARG B C 1
ATOM 2150 O O . ARG B 1 104 ? -4.109 29.141 21.797 1 92.38 104 ARG B O 1
ATOM 2157 N N . PHE B 1 105 ? -3.51 30.25 20.047 1 95.5 105 PHE B N 1
ATOM 2158 C CA . PHE B 1 105 ? -3.586 29.094 19.172 1 95.5 105 PHE B CA 1
ATOM 2159 C C . PHE B 1 105 ? -2.199 28.688 18.688 1 95.5 105 PHE B C 1
ATOM 2161 O O . PHE B 1 105 ? -1.463 29.516 18.141 1 95.5 105 PHE B O 1
ATOM 2168 N N . THR B 1 106 ? -1.878 27.391 18.766 1 95 106 THR B N 1
ATOM 2169 C CA . THR B 1 106 ? -0.506 26.953 18.547 1 95 106 THR B CA 1
ATOM 2170 C C . THR B 1 106 ? -0.319 26.453 17.125 1 95 106 THR B C 1
ATOM 2172 O O . THR B 1 106 ? 0.794 26.094 16.719 1 95 106 THR B O 1
ATOM 2175 N N . GLY B 1 107 ? -1.361 26.438 16.375 1 96.19 107 GLY B N 1
ATOM 2176 C CA . GLY B 1 107 ? -1.237 26.062 14.984 1 96.19 107 GLY B CA 1
ATOM 2177 C C . GLY B 1 107 ? -1.436 24.578 14.742 1 96.19 107 GLY B C 1
ATOM 2178 O O . GLY B 1 107 ? -2.393 23.984 15.242 1 96.19 107 GLY B O 1
ATOM 2179 N N . PHE B 1 108 ? -0.591 24.047 13.828 1 96.75 108 PHE B N 1
ATOM 2180 C CA . PHE B 1 108 ? -0.803 22.656 13.438 1 96.75 108 PHE B CA 1
ATOM 2181 C C . PHE B 1 108 ? 0.523 21.969 13.133 1 96.75 108 PHE B C 1
ATOM 2183 O O . PHE B 1 108 ? 1.538 22.641 12.922 1 96.75 108 PHE B O 1
ATOM 2190 N N . GLN B 1 109 ? 0.492 20.672 13.227 1 96.62 109 GLN B N 1
ATOM 2191 C CA . GLN B 1 109 ? 1.536 19.781 12.734 1 96.62 109 GLN B CA 1
ATOM 2192 C C . GLN B 1 109 ? 0.965 18.75 11.773 1 96.62 109 GLN B C 1
ATOM 2194 O O . GLN B 1 109 ? 0.045 18 12.133 1 96.62 109 GLN B O 1
ATOM 2199 N N . ALA B 1 110 ? 1.518 18.719 10.57 1 97.12 110 ALA B N 1
ATOM 2200 C CA . ALA B 1 110 ? 0.969 17.875 9.523 1 97.12 110 ALA B CA 1
ATOM 2201 C C . ALA B 1 110 ? 2.023 16.891 9 1 97.12 110 ALA B C 1
ATOM 2203 O O . ALA B 1 110 ? 3.215 17.219 8.984 1 97.12 110 ALA B O 1
ATOM 2204 N N . PHE B 1 111 ? 1.548 15.75 8.617 1 97 111 PHE B N 1
ATOM 2205 C CA . PHE B 1 111 ? 2.381 14.727 7.992 1 97 111 PHE B CA 1
ATOM 2206 C C . PHE B 1 111 ? 1.779 14.281 6.664 1 97 111 PHE B C 1
ATOM 2208 O O . PHE B 1 111 ? 0.561 14.133 6.547 1 97 111 PHE B O 1
ATOM 2215 N N . TYR B 1 112 ? 2.662 14.062 5.68 1 97.62 112 TYR B N 1
ATOM 2216 C CA . TYR B 1 112 ? 2.18 13.445 4.445 1 97.62 112 TYR B CA 1
ATOM 2217 C C . TYR B 1 112 ? 3.016 12.227 4.082 1 97.62 112 TYR B C 1
ATOM 2219 O O . TYR B 1 112 ? 4.199 12.148 4.426 1 97.62 112 TYR B O 1
ATOM 2227 N N . THR B 1 113 ? 2.41 11.289 3.422 1 97 113 THR B N 1
ATOM 2228 C CA . THR B 1 113 ? 3.068 10.109 2.869 1 97 113 THR B CA 1
ATOM 2229 C C . THR B 1 113 ? 2.533 9.797 1.476 1 97 113 THR B C 1
ATOM 2231 O O . THR B 1 113 ? 1.439 10.234 1.113 1 97 113 THR B O 1
ATOM 2234 N N . SER B 1 114 ? 3.367 9.062 0.758 1 96.06 114 SER B N 1
ATOM 2235 C CA . SER B 1 114 ? 2.934 8.562 -0.54 1 96.06 114 SER B CA 1
ATOM 2236 C C . SER B 1 114 ? 2.154 7.258 -0.395 1 96.06 114 SER B C 1
ATOM 2238 O O . SER B 1 114 ? 2.525 6.395 0.403 1 96.06 114 SER B O 1
ATOM 2240 N N . GLU B 1 115 ? 1.072 7.211 -1.098 1 94.94 115 GLU B N 1
ATOM 2241 C CA . GLU B 1 115 ? 0.275 5.988 -1.138 1 94.94 115 GLU B CA 1
ATOM 2242 C C . GLU B 1 115 ? 0.104 5.484 -2.57 1 94.94 115 GLU B C 1
ATOM 2244 O O . GLU B 1 115 ? -0.173 6.27 -3.479 1 94.94 115 GLU B O 1
ATOM 2249 N N . ASP B 1 116 ? 0.31 4.203 -2.717 1 95.06 116 ASP B N 1
ATOM 2250 C CA . ASP B 1 116 ? 0.148 3.652 -4.059 1 95.06 116 ASP B CA 1
ATOM 2251 C C . ASP B 1 116 ? -1.297 3.781 -4.535 1 95.06 116 ASP B C 1
ATOM 2253 O O . ASP B 1 116 ? -2.232 3.545 -3.768 1 95.06 116 ASP B O 1
ATOM 2257 N N . ILE B 1 117 ? -1.449 4.09 -5.801 1 93.88 117 ILE B N 1
ATOM 2258 C CA . ILE B 1 117 ? -2.758 4.051 -6.445 1 93.88 117 ILE B CA 1
ATOM 2259 C C . ILE B 1 117 ? -2.98 2.676 -7.074 1 93.88 117 ILE B C 1
ATOM 2261 O O . ILE B 1 117 ? -2.123 2.172 -7.801 1 93.88 117 ILE B O 1
ATOM 2265 N N . ASN B 1 118 ? -4.137 2.09 -6.723 1 94.38 118 ASN B N 1
ATOM 2266 C CA . ASN B 1 118 ? -4.5 0.855 -7.41 1 94.38 118 ASN B CA 1
ATOM 2267 C C . ASN B 1 118 ? -5.25 1.137 -8.711 1 94.38 118 ASN B C 1
ATOM 2269 O O . ASN B 1 118 ? -6.477 1.243 -8.711 1 94.38 118 ASN B O 1
ATOM 2273 N N . GLU B 1 119 ? -4.602 1.173 -9.773 1 93.62 119 GLU B N 1
ATOM 2274 C CA . GLU B 1 119 ? -5.141 1.534 -11.078 1 93.62 119 GLU B CA 1
ATOM 2275 C C . GLU B 1 119 ? -6.152 0.5 -11.562 1 93.62 119 GLU B C 1
ATOM 2277 O O . GLU B 1 119 ? -6.988 0.797 -12.422 1 93.62 119 GLU B O 1
ATOM 2282 N N . CYS B 1 120 ? -6.062 -0.665 -10.977 1 94.44 120 CYS B N 1
ATOM 2283 C CA . CYS B 1 120 ? -6.945 -1.741 -11.406 1 94.44 120 CYS B CA 1
ATOM 2284 C C . CYS B 1 120 ? -8.367 -1.506 -10.93 1 94.44 120 CYS B C 1
ATOM 2286 O O . CYS B 1 120 ? -9.312 -2.137 -11.422 1 94.44 120 CYS B O 1
ATOM 2288 N N . LEU B 1 121 ? -8.523 -0.651 -9.969 1 92.81 121 LEU B N 1
ATOM 2289 C CA . LEU B 1 121 ? -9.844 -0.329 -9.445 1 92.81 121 LEU B CA 1
ATOM 2290 C C . LEU B 1 121 ? -10.438 0.865 -10.18 1 92.81 121 LEU B C 1
ATOM 2292 O O . LEU B 1 121 ? -11.602 1.218 -9.961 1 92.81 121 LEU B O 1
ATOM 2296 N N . SER B 1 122 ? -9.641 1.468 -10.945 1 86.56 122 SER B N 1
ATOM 2297 C CA . SER B 1 122 ? -10.102 2.645 -11.68 1 86.56 122 SER B CA 1
ATOM 2298 C C . SER B 1 122 ? -10.82 2.252 -12.969 1 86.56 122 SER B C 1
ATOM 2300 O O . SER B 1 122 ? -10.656 1.133 -13.453 1 86.56 122 SER B O 1
ATOM 2302 N N . LYS B 1 123 ? -11.719 3.104 -13.43 1 84.56 123 LYS B N 1
ATOM 2303 C CA . LYS B 1 123 ? -12.406 2.914 -14.703 1 84.56 123 LYS B CA 1
ATOM 2304 C C . LYS B 1 123 ? -12 3.982 -15.711 1 84.56 123 LYS B C 1
ATOM 2306 O O . LYS B 1 123 ? -11.766 5.137 -15.344 1 84.56 123 LYS B O 1
ATOM 2311 N N . VAL B 1 124 ? -11.672 3.57 -16.828 1 77.44 124 VAL B N 1
ATOM 2312 C CA . VAL B 1 124 ? -11.43 4.484 -17.938 1 77.44 124 VAL B CA 1
ATOM 2313 C C . VAL B 1 124 ? -12.625 4.469 -18.891 1 77.44 124 VAL B C 1
ATOM 2315 O O . VAL B 1 124 ? -12.883 3.457 -19.547 1 77.44 124 VAL B O 1
ATOM 2318 N N . GLU B 1 125 ? -13.297 5.629 -18.891 1 80.19 125 GLU B N 1
ATOM 2319 C CA . GLU B 1 125 ? -14.484 5.758 -19.734 1 80.19 125 GLU B CA 1
ATOM 2320 C C . GLU B 1 125 ? -15.5 4.656 -19.438 1 80.19 125 GLU B C 1
ATOM 2322 O O . GLU B 1 125 ? -16.016 4.02 -20.344 1 80.19 125 GLU B O 1
ATOM 2327 N N . GLY B 1 126 ? -15.617 4.27 -18.125 1 82.06 126 GLY B N 1
ATOM 2328 C CA . GLY B 1 126 ? -16.641 3.33 -17.688 1 82.06 126 GLY B CA 1
ATOM 2329 C C . GLY B 1 126 ? -16.188 1.883 -17.781 1 82.06 126 GLY B C 1
ATOM 2330 O O . GLY B 1 126 ? -16.906 0.976 -17.359 1 82.06 126 GLY B O 1
ATOM 2331 N N . GLU B 1 127 ? -15.055 1.689 -18.375 1 86.06 127 GLU B N 1
ATOM 2332 C CA . GLU B 1 127 ? -14.547 0.329 -18.516 1 86.06 127 GLU B CA 1
ATOM 2333 C C . GLU B 1 127 ? -13.328 0.101 -17.625 1 86.06 127 GLU B C 1
ATOM 2335 O O . GLU B 1 127 ? -12.633 1.052 -17.266 1 86.06 127 GLU B O 1
ATOM 2340 N N . ARG B 1 128 ? -13.133 -1.207 -17.406 1 89.19 128 ARG B N 1
ATOM 2341 C CA . ARG B 1 128 ? -11.922 -1.567 -16.672 1 89.19 128 ARG B CA 1
ATOM 2342 C C . ARG B 1 128 ? -10.672 -1.169 -17.453 1 89.19 128 ARG B C 1
ATOM 2344 O O . ARG B 1 128 ? -10.688 -1.127 -18.688 1 89.19 128 ARG B O 1
ATOM 2351 N N . VAL B 1 129 ? -9.641 -0.868 -16.766 1 93.81 129 VAL B N 1
ATOM 2352 C CA . VAL B 1 129 ? -8.414 -0.373 -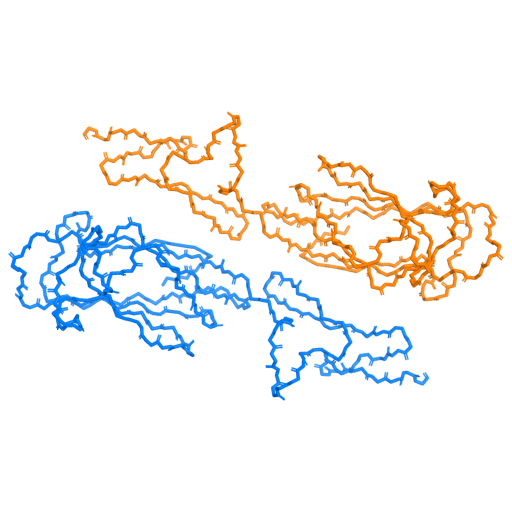17.375 1 93.81 129 VAL B CA 1
ATOM 2353 C C . VAL B 1 129 ? -7.793 -1.468 -18.25 1 93.81 129 VAL B C 1
ATOM 2355 O O . VAL B 1 129 ? -7.055 -1.177 -19.188 1 93.81 129 VAL B O 1
ATOM 2358 N N . CYS B 1 130 ? -8.008 -2.764 -17.922 1 95.06 130 CYS B N 1
ATOM 2359 C CA . CYS B 1 130 ? -7.516 -3.891 -18.703 1 95.06 130 CYS B CA 1
ATOM 2360 C C . CYS B 1 130 ? -8.664 -4.762 -19.188 1 95.06 130 CYS B C 1
ATOM 2362 O O . CYS B 1 130 ? -9.633 -4.98 -18.469 1 95.06 130 CYS B O 1
ATOM 2364 N N . ASP B 1 131 ? -8.531 -5.371 -20.312 1 93.25 131 ASP B N 1
ATOM 2365 C CA . ASP B 1 131 ? -9.547 -6.266 -20.875 1 93.25 131 ASP B CA 1
ATOM 2366 C C . ASP B 1 131 ? -9.656 -7.547 -20.047 1 93.25 131 ASP B C 1
ATOM 2368 O O . ASP B 1 131 ? -10.758 -8.008 -19.75 1 93.25 131 ASP B O 1
ATOM 2372 N N . HIS B 1 132 ? -8.531 -8.188 -19.719 1 94.06 132 HIS B N 1
ATOM 2373 C CA . HIS B 1 132 ? -8.562 -9.484 -19.047 1 94.06 132 HIS B CA 1
ATOM 2374 C C . HIS B 1 132 ? -7.988 -9.398 -17.641 1 94.06 132 HIS B C 1
ATOM 2376 O O . HIS B 1 132 ? -8.734 -9.227 -16.672 1 94.06 132 HIS B O 1
ATOM 2382 N N . PHE B 1 133 ? -6.648 -9.312 -17.516 1 94.12 133 PHE B N 1
ATOM 2383 C CA . PHE B 1 133 ? -6.051 -9.289 -16.188 1 94.12 133 PHE B CA 1
ATOM 2384 C C . PHE B 1 133 ? -5.348 -7.957 -15.938 1 94.12 133 PHE B C 1
ATOM 2386 O O . PHE B 1 133 ? -4.539 -7.512 -16.75 1 94.12 133 PHE B O 1
ATOM 2393 N N . CYS B 1 134 ? -5.688 -7.344 -14.836 1 95.69 134 CYS B N 1
ATOM 2394 C CA . CYS B 1 134 ? -5.008 -6.141 -14.367 1 95.69 134 CYS B CA 1
ATOM 2395 C C . CYS B 1 134 ? -4.121 -6.445 -13.172 1 95.69 134 CYS B C 1
ATOM 2397 O O . CYS B 1 134 ? -4.578 -7.035 -12.188 1 95.69 134 CYS B O 1
ATOM 2399 N N . HIS B 1 135 ? -2.836 -6.055 -13.242 1 94.88 135 HIS B N 1
ATOM 2400 C CA . HIS B 1 135 ? -1.88 -6.309 -12.172 1 94.88 135 HIS B CA 1
ATOM 2401 C C . HIS B 1 135 ? -1.348 -5.004 -11.586 1 94.88 135 HIS B C 1
ATOM 2403 O O . HIS B 1 135 ? -0.536 -4.324 -12.211 1 94.88 135 HIS B O 1
ATOM 2409 N N . ASN B 1 136 ? -1.826 -4.695 -10.438 1 95.12 136 ASN B N 1
ATOM 2410 C CA . ASN B 1 136 ? -1.352 -3.496 -9.75 1 95.12 136 ASN B CA 1
ATOM 2411 C C . ASN B 1 136 ? -0.029 -3.75 -9.031 1 95.12 136 ASN B C 1
ATOM 2413 O O . ASN B 1 136 ? 0.147 -4.789 -8.398 1 95.12 136 ASN B O 1
ATOM 2417 N N . TYR B 1 137 ? 0.907 -2.834 -9.141 1 93.44 137 TYR B N 1
ATOM 2418 C CA . TYR B 1 137 ? 2.129 -2.811 -8.344 1 93.44 137 TYR B CA 1
ATOM 2419 C C . TYR B 1 137 ? 2.43 -1.403 -7.844 1 93.44 137 TYR B C 1
ATOM 2421 O O . TYR B 1 137 ? 1.821 -0.433 -8.305 1 93.44 137 TYR B O 1
ATOM 2429 N N . ILE B 1 138 ? 3.285 -1.283 -6.879 1 93.19 138 ILE B N 1
ATOM 2430 C CA . ILE B 1 138 ? 3.615 0.023 -6.32 1 93.19 138 ILE B CA 1
ATOM 2431 C C . ILE B 1 138 ? 4.156 0.934 -7.422 1 93.19 138 ILE B C 1
ATOM 2433 O O . ILE B 1 138 ? 5.211 0.663 -8 1 93.19 138 ILE B O 1
ATOM 2437 N N . GLY B 1 139 ? 3.404 1.983 -7.746 1 92.5 139 GLY B N 1
ATOM 2438 C CA . GLY B 1 139 ? 3.844 2.969 -8.719 1 92.5 139 GLY B CA 1
ATOM 2439 C C . GLY B 1 139 ? 3.246 2.754 -10.102 1 92.5 139 GLY B C 1
ATOM 2440 O O . GLY B 1 139 ? 3.479 3.547 -11.016 1 92.5 139 GLY B O 1
ATOM 2441 N N . GLY B 1 140 ? 2.445 1.586 -10.188 1 93.44 140 GLY B N 1
ATOM 2442 C CA . GLY B 1 140 ? 1.899 1.384 -11.523 1 93.44 140 GLY B CA 1
ATOM 2443 C C . GLY B 1 140 ? 1.077 0.115 -11.641 1 93.44 140 GLY B C 1
ATOM 2444 O O . GLY B 1 140 ? 0.612 -0.428 -10.641 1 93.44 140 GLY B O 1
ATOM 2445 N N . TYR B 1 141 ? 0.781 -0.213 -12.992 1 94.56 141 TYR B N 1
ATOM 2446 C CA . TYR B 1 141 ? 0.023 -1.417 -13.312 1 94.56 141 TYR B CA 1
ATOM 2447 C C . TYR B 1 141 ? 0.345 -1.904 -14.719 1 94.56 141 TYR B C 1
ATOM 2449 O O . TYR B 1 141 ? 0.978 -1.189 -15.5 1 94.56 141 TYR B O 1
ATOM 2457 N N . TYR B 1 142 ? 0.059 -3.113 -14.977 1 94.81 142 TYR B N 1
ATOM 2458 C CA . TYR B 1 142 ? 0.156 -3.633 -16.328 1 94.81 142 TYR B CA 1
ATOM 2459 C C . TYR B 1 142 ? -0.924 -4.676 -16.594 1 94.81 142 TYR B C 1
ATOM 2461 O O . TYR B 1 142 ? -1.527 -5.207 -15.664 1 94.81 142 TYR B O 1
ATOM 2469 N N . CYS B 1 143 ? -1.212 -4.867 -17.875 1 95.88 143 CYS B N 1
ATOM 2470 C CA . CYS B 1 143 ? -2.266 -5.789 -18.281 1 95.88 143 CYS B CA 1
ATOM 2471 C C . CYS B 1 143 ? -1.679 -7.031 -18.938 1 95.88 143 CYS B C 1
ATOM 2473 O O . CYS B 1 143 ? -0.641 -6.957 -19.594 1 95.88 143 CYS B O 1
ATOM 2475 N N . THR B 1 144 ? -2.328 -8.141 -18.688 1 94.62 144 THR B N 1
ATOM 2476 C CA . THR B 1 144 ? -2.039 -9.367 -19.422 1 94.62 144 THR B CA 1
ATOM 2477 C C . THR B 1 144 ? -3.328 -10 -19.938 1 94.62 144 THR B C 1
ATOM 2479 O O . THR B 1 144 ? -4.422 -9.633 -19.516 1 94.62 144 THR B O 1
ATOM 2482 N N . CYS B 1 145 ? -3.182 -10.836 -20.953 1 94.94 145 CYS B N 1
ATOM 2483 C CA . CYS B 1 145 ? -4.34 -11.484 -21.562 1 94.94 145 CYS B CA 1
ATOM 2484 C C . CYS B 1 145 ? -4.391 -12.961 -21.188 1 94.94 145 CYS B C 1
ATOM 2486 O O . CYS B 1 145 ? -3.369 -13.562 -20.859 1 94.94 145 CYS B O 1
ATOM 2488 N N . ARG B 1 146 ? -5.617 -13.477 -21.234 1 91.62 146 ARG B N 1
ATOM 2489 C CA . ARG B 1 146 ? -5.809 -14.914 -21.094 1 91.62 146 ARG B CA 1
ATOM 2490 C C . ARG B 1 146 ? -5.074 -15.68 -22.188 1 91.62 146 ARG B C 1
ATOM 2492 O O . ARG B 1 146 ? -4.719 -15.102 -23.219 1 91.62 146 ARG B O 1
ATOM 2499 N N . GLN B 1 147 ? -4.871 -16.984 -21.828 1 86.69 147 GLN B N 1
ATOM 2500 C CA . GLN B 1 147 ? -4.242 -17.828 -22.828 1 86.69 147 GLN B CA 1
ATOM 2501 C C . GLN B 1 147 ? -5.023 -17.797 -24.141 1 86.69 147 GLN B C 1
ATOM 2503 O O . GLN B 1 147 ? -6.254 -17.875 -24.141 1 86.69 147 GLN B O 1
ATOM 2508 N N . GLY B 1 148 ? -4.27 -17.75 -25.234 1 87.94 148 GLY B N 1
ATOM 2509 C CA . GLY B 1 148 ? -4.902 -17.75 -26.531 1 87.94 148 GLY B CA 1
ATOM 2510 C C . GLY B 1 148 ? -5.191 -16.344 -27.047 1 87.94 148 GLY B C 1
ATOM 2511 O O . GLY B 1 148 ? -5.648 -16.172 -28.172 1 87.94 148 GLY B O 1
ATOM 2512 N N . TYR B 1 149 ? -4.961 -15.383 -26.25 1 93.56 149 TYR B N 1
ATOM 2513 C CA . TYR B 1 149 ? -5.176 -13.992 -26.625 1 93.56 149 TYR B CA 1
ATOM 2514 C C . TYR B 1 149 ? -3.861 -13.227 -26.672 1 93.56 149 TYR B C 1
ATOM 2516 O O . TYR B 1 149 ? -2.893 -13.609 -26.016 1 93.56 149 TYR B O 1
ATOM 2524 N N . LEU B 1 150 ? -3.844 -12.172 -27.453 1 93.25 150 LEU B N 1
ATOM 2525 C CA . LEU B 1 150 ? -2.654 -11.336 -27.578 1 93.25 150 LEU B CA 1
ATOM 2526 C C . LEU B 1 150 ? -2.926 -9.922 -27.078 1 93.25 150 LEU B C 1
ATOM 2528 O O . LEU B 1 150 ? -3.951 -9.328 -27.422 1 93.25 150 LEU B O 1
ATOM 2532 N N . LEU B 1 151 ? -1.958 -9.461 -26.312 1 93.38 151 LEU B N 1
ATOM 2533 C CA . LEU B 1 151 ? -2.072 -8.094 -25.812 1 93.38 151 LEU B CA 1
ATOM 2534 C C . LEU B 1 151 ? -1.724 -7.086 -26.906 1 93.38 151 LEU B C 1
ATOM 2536 O O . LEU B 1 151 ? -0.668 -7.188 -27.531 1 93.38 151 LEU B O 1
ATOM 2540 N N . HIS B 1 152 ? -2.508 -6.125 -27.047 1 93.19 152 HIS B N 1
ATOM 2541 C CA . HIS B 1 152 ? -2.303 -5.133 -28.094 1 93.19 152 HIS B CA 1
ATOM 2542 C C . HIS B 1 152 ? -1.282 -4.086 -27.672 1 93.19 152 HIS B C 1
ATOM 2544 O O . HIS B 1 152 ? -0.912 -4.012 -26.5 1 93.19 152 HIS B O 1
ATOM 2550 N N . ASP B 1 153 ? -0.878 -3.283 -28.578 1 91.38 153 ASP B N 1
ATOM 2551 C CA . ASP B 1 153 ? 0.152 -2.27 -28.375 1 91.38 153 ASP B CA 1
ATOM 2552 C C . ASP B 1 153 ? -0.315 -1.2 -27.391 1 91.38 153 ASP B C 1
ATOM 2554 O O . ASP B 1 153 ? 0.503 -0.56 -26.734 1 91.38 153 ASP B O 1
ATOM 2558 N N . ASN B 1 154 ? -1.648 -1.059 -27.312 1 89.62 154 ASN B N 1
ATOM 2559 C CA . ASN B 1 154 ? -2.166 -0.076 -26.375 1 89.62 154 ASN B CA 1
ATOM 2560 C C . ASN B 1 154 ? -2.002 -0.548 -24.938 1 89.62 154 ASN B C 1
ATOM 2562 O O . ASN B 1 154 ? -2.383 0.158 -24 1 89.62 154 ASN B O 1
ATOM 2566 N N . ARG B 1 155 ? -1.606 -1.817 -24.797 1 90.62 155 ARG B N 1
ATOM 2567 C CA . ARG B 1 155 ? -1.238 -2.428 -23.531 1 90.62 155 ARG B CA 1
ATOM 2568 C C . ARG B 1 155 ? -2.465 -2.645 -22.656 1 90.62 155 ARG B C 1
ATOM 2570 O O . ARG B 1 155 ? -2.359 -2.668 -21.422 1 90.62 155 ARG B O 1
ATOM 2577 N N . ARG B 1 156 ? -3.654 -2.691 -23.203 1 92.88 156 ARG B N 1
ATOM 2578 C CA . ARG B 1 156 ? -4.867 -2.885 -22.406 1 92.88 156 ARG B CA 1
ATOM 2579 C C . ARG B 1 156 ? -5.805 -3.883 -23.078 1 92.88 156 ARG B C 1
ATOM 2581 O O . ARG B 1 156 ? -6.426 -4.707 -22.406 1 92.88 156 ARG B O 1
ATOM 2588 N N . SER B 1 157 ? -5.848 -3.861 -24.375 1 93.94 157 SER B N 1
ATOM 2589 C CA . SER B 1 157 ? -6.809 -4.66 -25.141 1 93.94 157 SER B CA 1
ATOM 2590 C C . SER B 1 157 ? -6.25 -6.043 -25.453 1 93.94 157 SER B C 1
ATOM 2592 O O . SER B 1 157 ? -5.059 -6.188 -25.734 1 93.94 157 SER B O 1
ATOM 2594 N N . CYS B 1 158 ? -7.137 -7.043 -25.422 1 95.5 158 CYS B N 1
ATOM 2595 C CA . CYS B 1 158 ? -6.801 -8.422 -25.766 1 95.5 158 CYS B CA 1
ATOM 2596 C C . CYS B 1 158 ? -7.637 -8.906 -26.953 1 95.5 158 CYS B C 1
ATOM 2598 O O . CYS B 1 158 ? -8.859 -8.758 -26.953 1 95.5 158 CYS B O 1
ATOM 2600 N N . THR B 1 159 ? -6.969 -9.367 -27.922 1 93.88 159 THR B N 1
ATOM 2601 C CA . THR B 1 159 ? -7.672 -9.961 -29.047 1 93.88 159 THR B CA 1
ATOM 2602 C C . THR B 1 159 ? -7.258 -11.422 -29.234 1 93.88 159 THR B C 1
ATOM 2604 O O . THR B 1 159 ? -6.141 -11.805 -28.875 1 93.88 159 THR B O 1
ATOM 2607 N N . ALA B 1 160 ? -8.289 -12.227 -29.719 1 89.62 160 ALA B N 1
ATOM 2608 C CA . ALA B 1 160 ? -8.016 -13.648 -29.938 1 89.62 160 ALA B CA 1
ATOM 2609 C C . ALA B 1 160 ? -6.84 -13.844 -30.891 1 89.62 160 ALA B C 1
ATOM 2611 O O . ALA B 1 160 ? -6.734 -13.148 -31.906 1 89.62 160 ALA B O 1
ATOM 2612 N N . GLY B 1 161 ? -5.777 -14.477 -30.359 1 74.81 161 GLY B N 1
ATOM 2613 C CA . GLY B 1 161 ? -4.656 -14.805 -31.219 1 74.81 161 GLY B CA 1
ATOM 2614 C C . GLY B 1 161 ? -5.012 -15.812 -32.312 1 74.81 161 GLY B C 1
ATOM 2615 O O . GLY B 1 161 ? -5.887 -16.656 -32.125 1 74.81 161 GLY B O 1
ATOM 2616 N N . VAL B 1 162 ? -4.676 -15.398 -33.531 1 54 162 VAL B N 1
ATOM 2617 C CA . VAL B 1 162 ? -4.781 -16.359 -34.625 1 54 162 VAL B CA 1
ATOM 2618 C C . VAL B 1 162 ? -3.682 -17.406 -34.469 1 54 162 VAL B C 1
ATOM 2620 O O . VAL B 1 162 ? -2.594 -17.125 -33.969 1 54 162 VAL B O 1
#

InterPro domains:
  IPR000742 EGF-like domain [PS01186] (143-158)
  IPR000742 EGF-like domain [SM00181] (119-159)
  IPR000859 CUB domain [PF00431] (4-112)
  IPR000859 CUB domain [PS01180] (1-115)
  IPR000859 CUB domain [SM00042] (1-115)
  IPR000859 CUB domain [cd00041] (5-114)
  IPR001881 EGF-like calcium-binding domain [SM00179] (116-159)
  IPR018097 EGF-like calcium-binding, conserved site [PS01187] (116-143)
  IPR035914 Spermadhesin, CUB domain superfamily [G3DSA:2.60.120.290] (1-117)
  IPR035914 Spermadhesin, CUB domain superfamily [SSF49854] (2-114)

Sequence (324 aa):
MTGLYGTFTSPNFPQPYPDNQHVVWNITVPDGHRVKLYFTHFSMELSDQCEYDYIQVLAEGNETLRFCGEEGKNHESTPRNTIILSARNLMSVVFRSDYSNEGRFTGFQAFYTSEDINECLSKVEGERVCDHFCHNYIGGYYCTCRQGYLLHDNRRSCTAGVMTGLYGTFTSPNFPQPYPDNQHVVWNITVPDGHRVKLYFTHFSMELSDQCEYDYIQVLAEGNETLRFCGEEGKNHESTPRNTIILSARNLMSVVFRSDYSNEGRFTGFQAFYTSEDINECLSKVEGERVCDHFCHNYIGGYYCTCRQGYLLHDNRRSCTAGV

Foldseek 3Di:
DEEQKDKDWAPPPQFFHDAFDKDKDKYFYAWQWKKKKDWPFAWFADDDVCPAWWKWKDAPPDDIAIAGHGPPPPDPRHCHGPIDIHPTGIMMMITHHHHDDPDTTRTTMMMMGIGGDFQQPDDDVNHGQAPDDWADDGNGIFYDDDPQWDQDPVRHDTDGHD/DEEQKDKDWAPPPQFFHDAFDKDKDKYFYAWQWKKKKDWPFAWFDDDVVCPAWWKWKDAPPDDIAIAGHGPPPPDPRHCHGPIDIHPTGIMMMITHHHDDDPDTTRTTMMMMGIGGDFQQPDADVNHGQADDDWADDGNGIFYDDDPQWDQDPVRHDTDGDD

Secondary structure (DSSP, 8-state):
-BSSEEEEE-TTTTSPPPSSEEEEEEEE--TTEEEEEEEEEEE----GGG-SSEEEEEETTS--EEE-SBTTS--TTS-TT--EE-SSSEEEEEEEE-S--SS---EEEEEEEEEE--GGG-EETTEESSSSEEEEETTEEEEE--TTEEE-TTSS-EEE--/-BSSEEEEE-TTTTSPPPSSEEEEEEEE--TTEEEEEEEEEEE----GGG-SSEEEEEETTS--EEE-SBTTS--TTS-TT--EE-SSSEEEEEEEE-S--SS---EEEEEEEEEE--GGG-EETTEESSSSEEEEETTEEEEE--TTEEE-TTSS-EEE--

Radius of gyration: 25.75 Å; Cα contacts (8 Å, |Δi|>4): 827; chains: 2; bounding box: 36×80×65 Å

pLDDT: mean 92.44, std 6.75, range [53.94, 98.56]

Solvent-accessible surface area (backbone atoms only — not comparable to full-atom values): 17281 Å² total; per-residue (Å²): 88,77,44,56,55,52,73,54,61,37,62,64,50,79,42,55,45,70,60,65,39,77,48,75,47,53,39,35,34,57,74,42,20,18,38,38,36,38,50,85,41,49,25,36,52,68,47,80,90,34,70,55,24,28,38,36,39,44,21,55,97,52,76,74,45,69,29,20,23,41,65,90,69,79,48,89,42,32,64,61,92,45,76,43,70,28,74,36,30,41,38,35,39,36,40,35,30,38,90,71,68,99,65,92,32,34,28,36,34,37,39,39,23,35,36,68,42,61,56,63,79,40,62,54,94,86,32,62,56,29,68,65,37,60,44,56,31,76,46,36,67,51,47,51,47,54,91,69,36,38,67,40,91,85,54,26,49,60,42,78,52,128,90,76,44,56,56,52,72,51,61,39,62,64,50,79,42,54,45,70,60,65,38,77,48,76,48,53,39,35,34,57,74,44,19,17,38,36,35,36,49,85,40,50,23,37,51,67,46,79,89,35,70,54,25,29,37,34,39,45,20,56,98,51,77,71,45,67,28,20,21,42,66,88,68,80,50,90,41,33,64,61,91,44,76,45,70,29,73,35,31,40,38,34,38,37,41,37,29,39,90,72,70,98,67,92,32,35,29,36,34,37,38,39,26,36,36,68,44,61,55,64,78,40,62,55,93,87,31,66,59,29,67,65,38,61,47,58,29,76,47,35,65,51,47,50,47,54,91,66,36,38,66,39,91,84,52,27,46,58,42,80,52,129